Protein AF-A0A0B4GQY7-F1 (afdb_monomer)

Nearest PDB structures (foldseek):
  1orj-assembly2_B  TM=4.854E-01  e=1.582E-01  Aquifex aeolicus VF5
  1orj-assembly1_A  TM=4.368E-01  e=1.282E-01  Aquifex aeolicus VF5
  4euk-assembly1_B  TM=5.838E-01  e=6.873E-01  Arabidopsis thaliana
  8dz8-assembly2_B  TM=4.781E-01  e=1.046E+00  synthetic construct
  1yvi-assembly2_B  TM=6.776E-01  e=3.317E+00  Oryza sati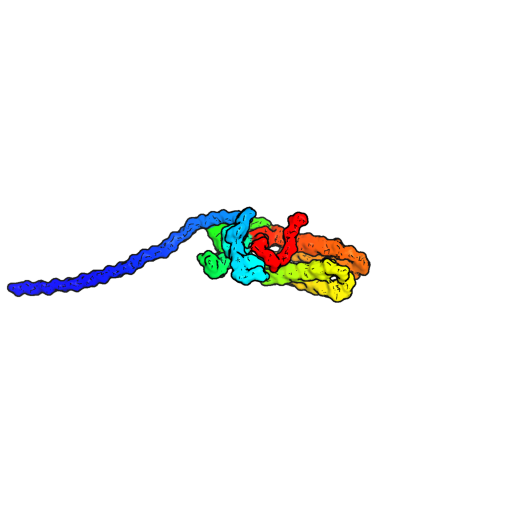va

Mean predicted aligned error: 11.07 Å

Foldseek 3Di:
DDDDDDDDDDPDPPPPPPPVPPPPDDQDAWFDADPDCPVQWDPDPPPPDDTDGNLECNHWTQLQSLVVVSLPPPVNPHDDPHSQSSCVSNVHHPVPDQAFEFQDPVLQVQLLVLLVQLLVLLVDPCCLDPVSLVSNLVSLVSNLVSSCVGGDPVCNVVSVVLSVVLNVQSVDPPGPSVVSSVSSVVSSVCNCVRHSVVSHDDSDPPVDDDPDD

Solvent-accessible surface area (backbone atoms only — not comparable to full-atom values): 12635 Å² total; per-residue (Å²): 139,84,87,82,84,82,80,81,79,82,78,76,77,76,79,73,66,80,75,76,68,72,69,83,66,73,75,47,80,76,41,67,62,58,94,72,61,86,84,29,49,45,80,48,91,51,91,87,50,78,62,44,52,47,80,41,47,74,54,44,4,42,58,19,23,38,79,69,46,34,42,70,39,81,92,60,76,40,91,63,92,45,55,57,59,46,36,44,48,42,76,40,62,73,86,75,52,91,43,43,65,69,76,29,67,66,37,34,52,51,9,53,49,21,41,49,49,18,43,52,36,52,66,42,100,63,42,80,40,70,68,34,48,51,51,24,50,54,16,43,54,46,15,52,56,23,36,57,68,8,40,57,76,91,52,39,65,62,51,54,50,54,49,51,53,43,55,59,43,73,72,41,88,90,52,67,51,67,67,40,46,52,50,54,50,52,50,52,53,49,53,34,61,45,23,56,55,60,54,47,72,85,78,55,95,81,73,75,81,82,83,82,128

pLDDT: mean 80.11, std 20.84, range [29.78, 98.38]

Organism: Metarhizium guizhouense (strain ARSEF 977) (NCBI:txid1276136)

Secondary structure (DSSP, 8-state):
------------------------PPPPPP-PPPS--TTSEEPPSSTTSPPEEP-SHHHH-HHHHHHTTGGGSGGG----SSHHHHHHTTT--GGG-SSB--S-HHHHHHHHHHHHHHHHHHTSS-TT-HHHHHHHHHHHHHHHHHHHHHS-GGGHHHHHHHHHHHHHHHTSTT--HHHHHHHHHHHHHHHHHHBGGGG----SS-S------

Structure (mmCIF, N/CA/C/O backbone):
data_AF-A0A0B4GQY7-F1
#
_entry.id   AF-A0A0B4GQY7-F1
#
loop_
_atom_site.group_PDB
_atom_site.id
_atom_site.type_symbol
_atom_site.label_atom_id
_atom_site.label_alt_id
_atom_site.label_comp_id
_atom_site.label_asym_id
_atom_site.label_entity_id
_atom_site.label_seq_id
_atom_site.pdbx_PDB_ins_code
_atom_site.Cartn_x
_atom_site.Cartn_y
_atom_site.Cartn_z
_atom_site.occupancy
_atom_site.B_iso_or_equiv
_atom_site.auth_seq_id
_atom_site.auth_comp_id
_atom_site.auth_asym_id
_atom_site.auth_atom_id
_atom_site.pdbx_PDB_model_num
ATOM 1 N N . MET A 1 1 ? -37.260 29.639 83.639 1.00 38.69 1 MET A N 1
ATOM 2 C CA . MET A 1 1 ? -37.482 29.983 82.216 1.00 38.69 1 MET A CA 1
ATOM 3 C C . MET A 1 1 ? -36.170 29.790 81.484 1.00 38.69 1 MET A C 1
ATOM 5 O O . MET A 1 1 ? -35.240 30.539 81.740 1.00 38.69 1 MET A O 1
ATOM 9 N N . ILE A 1 2 ? -36.067 28.743 80.667 1.00 37.38 2 ILE A N 1
ATOM 10 C CA . ILE A 1 2 ? -34.870 28.414 79.883 1.00 37.38 2 ILE A CA 1
ATOM 11 C C . ILE A 1 2 ? -35.235 28.655 78.416 1.00 37.38 2 ILE A C 1
ATOM 13 O O . ILE A 1 2 ? -36.187 28.058 77.920 1.00 37.38 2 ILE A O 1
ATOM 17 N N . PHE A 1 3 ? -34.521 29.568 77.759 1.00 35.19 3 PHE A N 1
ATOM 18 C CA . PHE A 1 3 ? -34.632 29.831 76.324 1.00 35.19 3 PHE A CA 1
ATOM 19 C C . PHE A 1 3 ? -33.786 28.799 75.569 1.00 35.19 3 PHE A C 1
ATOM 21 O O . PHE A 1 3 ? -32.570 28.757 75.743 1.00 35.19 3 PHE A O 1
ATOM 28 N N . VAL A 1 4 ? -34.417 27.974 74.731 1.00 39.78 4 VAL A N 1
ATOM 29 C CA . VAL A 1 4 ? -33.723 27.064 73.808 1.00 39.78 4 VAL A CA 1
ATOM 30 C C . VAL A 1 4 ? -33.711 27.719 72.428 1.00 39.78 4 VAL A C 1
ATOM 32 O O . VAL A 1 4 ? -34.755 27.879 71.800 1.00 39.78 4 VAL A O 1
ATOM 35 N N . ILE A 1 5 ? -32.527 28.129 71.972 1.00 45.66 5 ILE A N 1
ATOM 36 C CA . ILE A 1 5 ? -32.294 28.641 70.618 1.00 45.66 5 ILE A CA 1
ATOM 37 C C . ILE A 1 5 ? -32.145 27.428 69.692 1.00 45.66 5 ILE A C 1
ATOM 39 O O . ILE A 1 5 ? -31.146 26.713 69.750 1.00 45.66 5 ILE A O 1
ATOM 43 N N . ALA A 1 6 ? -33.150 27.180 68.853 1.00 39.91 6 ALA A N 1
ATOM 44 C CA . ALA A 1 6 ? -33.100 26.155 67.816 1.00 39.91 6 ALA A CA 1
ATOM 45 C C . ALA A 1 6 ? -32.288 26.665 66.611 1.00 39.91 6 ALA A C 1
ATOM 47 O O . ALA A 1 6 ? -32.769 27.449 65.788 1.00 39.91 6 ALA A O 1
ATOM 48 N N . LEU A 1 7 ? -31.033 26.221 66.530 1.00 39.28 7 LEU A N 1
ATOM 49 C CA . LEU A 1 7 ? -30.128 26.460 65.410 1.00 39.28 7 LEU A CA 1
ATOM 50 C C . LEU A 1 7 ? -30.645 25.704 64.171 1.00 39.28 7 LEU A C 1
ATOM 52 O O . LEU A 1 7 ? -30.637 24.475 64.133 1.00 39.28 7 LEU A O 1
ATOM 56 N N . HIS A 1 8 ? -31.125 26.436 63.167 1.00 40.59 8 HIS A N 1
ATOM 57 C CA . HIS A 1 8 ? -31.540 25.866 61.887 1.00 40.59 8 HIS A CA 1
ATOM 58 C C . HIS A 1 8 ? -30.298 25.495 61.067 1.00 40.59 8 HIS A C 1
ATOM 60 O O . HIS A 1 8 ? -29.636 26.365 60.503 1.00 40.59 8 HIS A O 1
ATOM 66 N N . PHE A 1 9 ? -29.982 24.202 60.980 1.00 39.38 9 PHE A N 1
ATOM 67 C CA . PHE A 1 9 ? -29.039 23.696 59.986 1.00 39.38 9 PHE A CA 1
ATOM 68 C C . PHE A 1 9 ? -29.719 23.680 58.611 1.00 39.38 9 PHE A C 1
ATOM 70 O O . PHE A 1 9 ? -30.601 22.867 58.343 1.00 39.38 9 PHE A O 1
ATOM 77 N N . LEU A 1 10 ? -29.291 24.586 57.733 1.00 40.84 10 LEU A N 1
ATOM 78 C CA . LEU A 1 10 ? -29.543 24.516 56.296 1.00 40.84 10 LEU A CA 1
ATOM 79 C C . LEU A 1 10 ? -28.761 23.324 55.728 1.00 40.84 10 LEU A C 1
ATOM 81 O O . LEU A 1 10 ? -27.559 23.414 55.482 1.00 40.84 10 LEU A O 1
ATOM 85 N N . ALA A 1 11 ? -29.441 22.197 55.530 1.00 41.47 11 ALA A N 1
ATOM 86 C CA . ALA A 1 11 ? -28.923 21.104 54.721 1.00 41.47 11 ALA A CA 1
ATOM 87 C C . ALA A 1 11 ? -28.935 21.549 53.251 1.00 41.47 11 ALA A C 1
ATOM 89 O O . ALA A 1 11 ? -29.965 21.518 52.578 1.00 41.47 11 ALA A O 1
ATOM 90 N N . GLY A 1 12 ? -27.783 22.008 52.762 1.00 36.38 12 GLY A N 1
ATOM 91 C CA . GLY A 1 12 ? -27.546 22.174 51.335 1.00 36.38 12 GLY A CA 1
ATOM 92 C C . GLY A 1 12 ? -27.654 20.814 50.657 1.00 36.38 12 GLY A C 1
ATOM 93 O O . GLY A 1 12 ? -26.791 19.955 50.829 1.00 36.38 12 GLY A O 1
ATOM 94 N N . VAL A 1 13 ? -28.731 20.608 49.903 1.00 40.91 13 VAL A N 1
ATOM 95 C CA . VAL A 1 13 ? -28.868 19.472 48.995 1.00 40.91 13 VAL A CA 1
ATOM 96 C C . VAL A 1 13 ? -27.832 19.672 47.896 1.00 40.91 13 VAL A C 1
ATOM 98 O O . VAL A 1 13 ? -28.028 20.457 46.970 1.00 40.91 13 VAL A O 1
ATOM 101 N N . VAL A 1 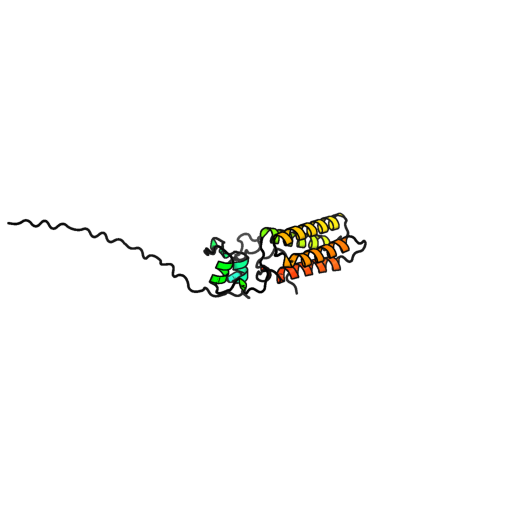14 ? -26.696 18.986 48.010 1.00 40.00 14 VAL A N 1
ATOM 102 C CA . VAL A 1 14 ? -25.803 18.784 46.872 1.00 40.00 14 VAL A CA 1
ATOM 103 C C . VAL A 1 14 ? -26.605 17.962 45.872 1.00 40.00 14 VAL A C 1
ATOM 105 O O . VAL A 1 14 ? -26.814 16.764 46.065 1.00 40.00 14 VAL A O 1
ATOM 108 N N . LEU A 1 15 ? -27.093 18.623 44.820 1.00 35.03 15 LEU A N 1
ATOM 109 C CA . LEU A 1 15 ? -27.483 17.973 43.577 1.00 35.03 15 LEU A CA 1
ATOM 110 C C . LEU A 1 15 ? -26.245 17.228 43.084 1.00 35.03 15 LEU A C 1
ATOM 112 O O . LEU A 1 15 ? -25.396 17.777 42.383 1.00 35.03 15 LEU A O 1
ATOM 116 N N . THR A 1 16 ? -26.119 15.971 43.493 1.00 40.72 16 THR A N 1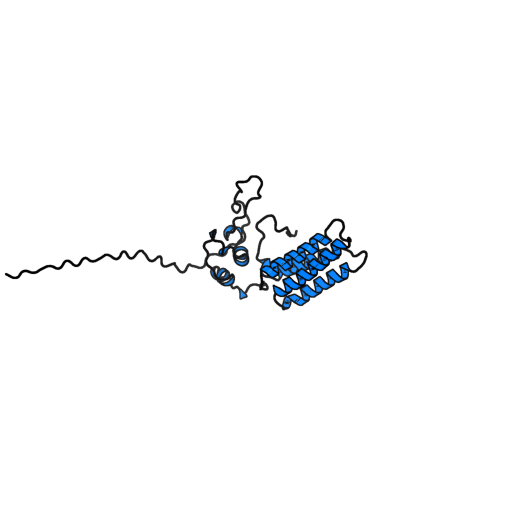
ATOM 117 C CA . THR A 1 16 ? -25.303 15.015 42.768 1.00 40.72 16 THR A CA 1
ATOM 118 C C . THR A 1 16 ? -26.004 14.857 41.430 1.00 40.72 16 THR A C 1
ATOM 120 O O . THR A 1 16 ? -26.961 14.101 41.277 1.00 40.72 16 THR A O 1
ATOM 123 N N . ALA A 1 17 ? -25.578 15.674 40.462 1.00 41.78 17 ALA A N 1
ATOM 124 C CA . ALA A 1 17 ? -25.823 15.398 39.061 1.00 41.78 17 ALA A CA 1
ATOM 125 C C . ALA A 1 17 ? -25.536 13.907 38.860 1.00 41.78 17 ALA A C 1
ATOM 127 O O . ALA A 1 17 ? -24.528 13.432 39.402 1.00 41.78 17 ALA A O 1
ATOM 128 N N . PRO A 1 18 ? -26.403 13.155 38.161 1.00 34.31 18 PRO A N 1
ATOM 129 C CA . PRO A 1 18 ? -26.113 11.766 37.884 1.00 34.31 18 PRO A CA 1
ATOM 130 C C . PRO A 1 18 ? -24.755 11.766 37.200 1.00 34.31 18 PRO A C 1
ATOM 132 O O . PRO A 1 18 ? -24.604 12.292 36.096 1.00 34.31 18 PRO A O 1
ATOM 135 N N . GLN A 1 19 ? -23.741 11.252 37.901 1.00 35.97 19 GLN A N 1
ATOM 136 C CA . GLN A 1 19 ? -22.507 10.881 37.256 1.00 35.97 19 GLN A CA 1
ATOM 137 C C . GLN A 1 19 ? -22.961 9.908 36.189 1.00 35.97 19 GLN A C 1
ATOM 139 O O . GLN A 1 19 ? -23.397 8.796 36.485 1.00 35.97 19 GLN A O 1
ATOM 144 N N . GLN A 1 20 ? -22.923 10.379 34.949 1.00 36.56 20 GLN A N 1
ATOM 145 C CA . GLN A 1 20 ? -22.947 9.558 33.768 1.00 36.56 20 GLN A CA 1
ATOM 146 C C . GLN A 1 20 ? -21.680 8.709 33.872 1.00 36.56 20 GLN A C 1
ATOM 148 O O . GLN A 1 20 ? -20.641 9.018 33.297 1.00 36.56 20 GLN A O 1
ATOM 153 N N . GLN A 1 21 ? -21.747 7.677 34.717 1.00 36.12 21 GLN A N 1
ATOM 154 C CA . GLN A 1 21 ? -20.883 6.526 34.665 1.00 36.12 21 GLN A CA 1
ATOM 155 C C . GLN A 1 21 ? -21.002 6.087 33.222 1.00 36.12 21 GLN A C 1
ATOM 157 O O . GLN A 1 21 ? -22.046 5.588 32.796 1.00 36.12 21 GLN A O 1
ATOM 162 N N . SER A 1 22 ? -19.966 6.379 32.436 1.00 38.06 22 SER A N 1
ATOM 163 C CA . SER A 1 22 ? -19.818 5.771 31.135 1.00 38.06 22 SER A CA 1
ATOM 164 C C . SER A 1 22 ? -19.906 4.282 31.412 1.00 38.06 22 SER A C 1
ATOM 166 O O . SER A 1 22 ? -18.996 3.708 32.017 1.00 38.06 22 SER A O 1
ATOM 168 N N . VAL A 1 23 ? -21.031 3.670 31.050 1.00 40.50 23 VAL A N 1
ATOM 169 C CA . VAL A 1 23 ? -21.107 2.228 30.909 1.00 40.50 23 VAL A CA 1
ATOM 170 C C . VAL A 1 23 ? -19.908 1.902 30.040 1.00 40.50 23 VAL A C 1
ATOM 172 O O . VAL A 1 23 ? -19.825 2.355 28.898 1.00 40.50 23 VAL A O 1
ATOM 175 N N . ARG A 1 24 ? -18.915 1.253 30.649 1.00 41.50 24 ARG A N 1
ATOM 176 C CA . ARG A 1 24 ? -17.727 0.735 29.987 1.00 41.50 24 ARG A CA 1
ATOM 177 C C . ARG A 1 24 ? -18.291 -0.253 28.975 1.00 41.50 24 ARG A C 1
ATOM 179 O O . ARG A 1 24 ? -18.730 -1.337 29.345 1.00 41.50 24 ARG A O 1
ATOM 186 N N . GLY A 1 25 ? -18.505 0.272 27.771 1.00 48.84 25 GLY A N 1
ATOM 187 C CA . GLY A 1 25 ? -19.527 -0.193 26.849 1.00 48.84 25 GLY A CA 1
ATOM 188 C C . GLY A 1 25 ? -19.291 -1.635 26.458 1.00 48.84 25 GLY A C 1
ATOM 189 O O . GLY A 1 25 ? -18.148 -2.035 26.240 1.00 48.84 25 GLY A O 1
ATOM 190 N N . GLY A 1 26 ? -20.381 -2.394 26.358 1.00 62.34 26 GLY A N 1
ATOM 191 C CA . GLY A 1 26 ? -20.356 -3.704 25.727 1.00 62.34 26 GLY A CA 1
ATOM 192 C C . GLY A 1 26 ? -19.648 -3.640 24.373 1.00 62.34 26 GLY A C 1
ATOM 193 O O . GLY A 1 26 ? -19.626 -2.600 23.708 1.00 62.34 26 GLY A O 1
ATOM 194 N N . ILE A 1 27 ? -19.040 -4.761 23.996 1.00 75.19 27 ILE A N 1
ATOM 195 C CA . ILE A 1 27 ? -18.375 -4.939 22.707 1.00 75.19 27 ILE A CA 1
ATOM 196 C C . ILE A 1 27 ? -19.346 -4.485 21.612 1.00 75.19 27 ILE A C 1
ATOM 198 O O . ILE A 1 27 ? -20.440 -5.036 21.478 1.00 75.19 27 ILE A O 1
ATOM 202 N N . LYS A 1 28 ? -18.974 -3.449 20.854 1.00 83.56 28 LYS A N 1
ATOM 203 C CA . LYS A 1 28 ? -19.784 -3.007 19.715 1.00 83.56 28 LYS A CA 1
ATOM 204 C C . LYS A 1 28 ? -19.713 -4.096 18.629 1.00 83.56 28 LYS A C 1
ATOM 206 O O . LYS A 1 28 ? -18.656 -4.709 18.464 1.00 83.56 28 LYS A O 1
ATOM 211 N N . PRO A 1 29 ? -20.798 -4.345 17.881 1.00 89.88 29 PRO A N 1
ATOM 212 C CA . PRO A 1 29 ? -20.807 -5.387 16.862 1.00 89.88 29 PRO A CA 1
ATOM 213 C C . PRO A 1 29 ? -19.867 -5.046 15.702 1.00 89.88 29 PRO A C 1
ATOM 215 O O . PRO A 1 29 ? -19.691 -3.876 15.349 1.00 89.88 29 PRO A O 1
ATOM 218 N N . PHE A 1 30 ? -19.289 -6.085 15.101 1.00 92.56 30 PHE A N 1
ATOM 219 C CA . PHE A 1 30 ? -18.597 -5.989 13.820 1.00 92.56 30 PHE A CA 1
ATOM 220 C C . PHE A 1 30 ? -19.589 -5.604 12.716 1.00 92.56 30 PHE A C 1
ATOM 222 O O . PHE A 1 30 ? -20.706 -6.120 12.683 1.00 92.56 30 PHE A O 1
ATOM 229 N N . 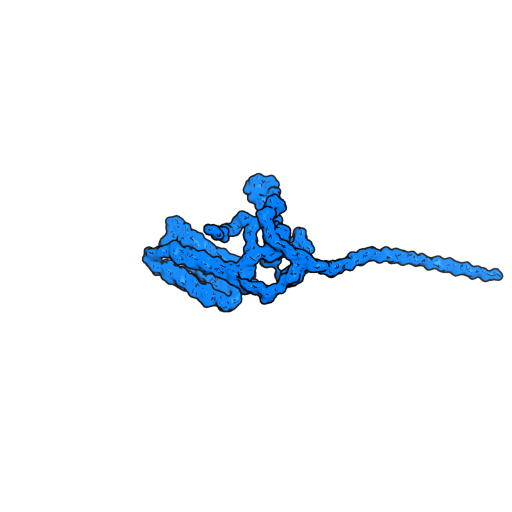LYS A 1 31 ? -19.180 -4.710 11.814 1.00 92.25 31 LYS A N 1
ATOM 230 C CA . LYS A 1 31 ? -19.954 -4.316 10.634 1.00 92.25 31 LYS A CA 1
ATOM 231 C C . LYS A 1 31 ? -19.220 -4.767 9.379 1.00 92.25 31 LYS A C 1
ATOM 233 O O . LYS A 1 31 ? -18.078 -4.365 9.149 1.00 92.25 31 LYS A O 1
ATOM 238 N N . GLU A 1 32 ? -19.877 -5.590 8.573 1.00 90.06 32 GLU A N 1
ATOM 239 C CA . GLU A 1 32 ? -19.408 -5.890 7.223 1.00 90.06 32 GLU A CA 1
ATOM 240 C C . GLU A 1 32 ? -19.499 -4.650 6.330 1.00 90.06 32 GLU A C 1
ATOM 242 O O . GLU A 1 32 ? -20.177 -3.670 6.650 1.00 90.06 32 GLU A O 1
ATOM 247 N N . VAL A 1 33 ? -18.774 -4.684 5.214 1.00 86.75 33 VAL A N 1
ATOM 248 C CA . VAL A 1 33 ? -18.923 -3.676 4.165 1.00 86.75 33 VAL A CA 1
ATOM 249 C C . VAL A 1 33 ? -20.353 -3.764 3.626 1.00 86.75 33 VAL A C 1
ATOM 251 O O . VAL A 1 33 ? -20.779 -4.864 3.268 1.00 86.75 33 VAL A O 1
ATOM 254 N N . PRO A 1 34 ? -21.102 -2.651 3.554 1.00 82.94 34 PRO A N 1
ATOM 255 C CA . PRO A 1 34 ? -22.461 -2.697 3.039 1.00 82.94 34 PRO A CA 1
ATOM 256 C C . PRO A 1 34 ? -22.465 -3.100 1.561 1.00 82.94 34 PRO A C 1
ATOM 258 O O . PRO A 1 34 ? -21.595 -2.707 0.788 1.00 82.94 34 PRO A O 1
ATOM 261 N N . THR A 1 35 ? -23.469 -3.874 1.156 1.00 82.88 35 THR A N 1
ATOM 262 C CA . THR A 1 35 ? -23.734 -4.177 -0.260 1.00 82.88 35 THR A CA 1
ATOM 263 C C . THR A 1 35 ? -24.561 -3.083 -0.936 1.00 82.88 35 THR A C 1
ATOM 265 O O . THR A 1 35 ? -24.522 -2.949 -2.156 1.00 82.88 35 THR A O 1
ATOM 268 N N . ASP A 1 36 ? -25.272 -2.276 -0.143 1.00 81.44 36 ASP A N 1
ATOM 269 C CA . ASP A 1 36 ? -26.044 -1.118 -0.582 1.00 81.44 36 ASP A CA 1
ATOM 270 C C . ASP A 1 36 ? -25.452 0.175 -0.001 1.00 81.44 36 ASP A C 1
ATOM 272 O O . ASP A 1 36 ? -25.463 0.406 1.208 1.00 81.44 36 ASP A O 1
ATOM 276 N N . PHE A 1 37 ? -24.951 1.037 -0.885 1.00 81.69 37 PHE A N 1
ATOM 277 C CA . PHE A 1 37 ? -24.347 2.322 -0.532 1.00 81.69 37 PHE A CA 1
ATOM 278 C C . PHE A 1 37 ? -25.302 3.506 -0.714 1.00 81.69 37 PHE A C 1
ATOM 280 O O . PHE A 1 37 ? -24.858 4.649 -0.630 1.00 81.69 37 PHE A O 1
ATOM 287 N N . THR A 1 38 ? -26.597 3.288 -0.960 1.00 79.69 38 THR A N 1
ATOM 288 C CA . THR A 1 38 ? -27.564 4.356 -1.289 1.00 79.69 38 THR A CA 1
ATOM 289 C C . THR A 1 38 ? -27.577 5.495 -0.260 1.00 79.69 38 THR A C 1
ATOM 291 O O . THR A 1 38 ? -27.722 6.662 -0.626 1.00 79.69 38 THR A O 1
ATOM 294 N N . HIS A 1 39 ? -27.347 5.186 1.019 1.00 82.19 39 HIS A N 1
ATOM 295 C CA . HIS A 1 39 ? -27.309 6.165 2.114 1.00 82.19 39 HIS A CA 1
ATOM 296 C C . HIS A 1 39 ? -25.902 6.617 2.515 1.00 82.19 39 HIS A C 1
ATOM 298 O O . HIS A 1 39 ? -25.754 7.390 3.456 1.00 82.19 39 HIS A O 1
ATOM 304 N N . CYS A 1 40 ? -24.870 6.173 1.802 1.00 83.50 40 CYS A N 1
ATOM 305 C CA . CYS A 1 40 ? -23.474 6.422 2.146 1.00 83.50 40 CYS A CA 1
ATOM 306 C C . CYS A 1 40 ? -22.858 7.619 1.436 1.00 83.50 40 CYS A C 1
ATOM 308 O O . CYS A 1 40 ? -21.637 7.763 1.415 1.00 83.50 40 CYS A O 1
ATOM 310 N N . TRP A 1 41 ? -23.702 8.499 0.902 1.00 81.81 41 TRP A N 1
ATOM 311 C CA . TRP A 1 41 ? -23.293 9.662 0.134 1.00 81.81 41 TRP A CA 1
ATOM 312 C C . TRP A 1 41 ? -24.061 10.901 0.571 1.00 81.81 41 TRP A C 1
ATOM 314 O O . TRP A 1 41 ? -25.290 10.911 0.636 1.00 81.81 41 TRP A O 1
ATOM 324 N N . ILE A 1 42 ? -23.326 11.979 0.809 1.00 74.62 42 ILE A N 1
ATOM 325 C CA . ILE A 1 42 ? -23.868 13.317 0.985 1.00 74.62 42 ILE A CA 1
ATOM 326 C C . ILE A 1 42 ? -23.962 13.937 -0.407 1.00 74.62 42 ILE A C 1
ATOM 328 O O . ILE A 1 42 ? -22.953 14.091 -1.103 1.00 74.62 42 ILE A O 1
ATOM 332 N N . LYS A 1 43 ? -25.182 14.294 -0.824 1.00 66.56 43 LYS A N 1
ATOM 333 C CA . LYS A 1 43 ?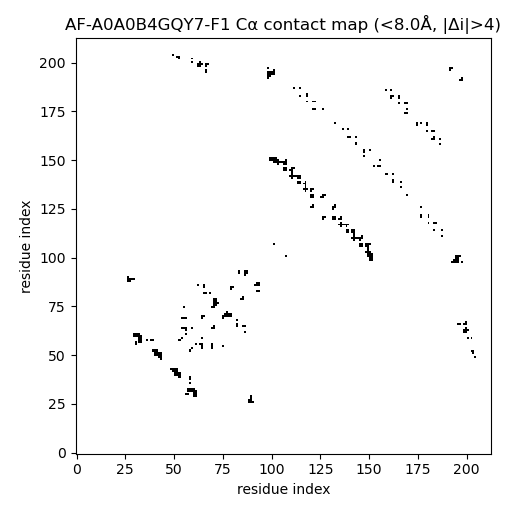 -25.381 15.099 -2.032 1.00 66.56 43 LYS A CA 1
ATOM 334 C C . LYS A 1 43 ? -24.683 16.438 -1.828 1.00 66.56 43 LYS A C 1
ATOM 336 O O . LYS A 1 43 ? -25.063 17.202 -0.942 1.00 66.56 43 LYS A O 1
ATOM 341 N N . ASN A 1 44 ? -23.670 16.716 -2.641 1.00 62.75 44 ASN A N 1
ATOM 342 C CA . ASN A 1 44 ? -23.033 18.020 -2.620 1.00 62.75 44 ASN A CA 1
ATOM 343 C C . ASN A 1 44 ? -24.013 19.067 -3.158 1.00 62.75 44 ASN A C 1
ATOM 345 O O . ASN A 1 44 ? -24.664 18.870 -4.181 1.00 62.75 44 ASN A O 1
ATOM 349 N N . VAL A 1 45 ? -24.133 20.177 -2.428 1.00 54.88 45 VAL A N 1
ATOM 350 C CA . VAL A 1 45 ? -25.055 21.279 -2.757 1.00 54.88 45 VAL A CA 1
ATOM 351 C C . VAL A 1 45 ? -24.629 21.987 -4.053 1.00 54.88 45 VAL A C 1
ATOM 353 O O . VAL A 1 45 ? -25.446 22.588 -4.744 1.00 54.88 45 VAL A O 1
ATOM 356 N N . ALA A 1 46 ? -23.349 21.872 -4.417 1.00 63.28 46 ALA A N 1
ATOM 357 C CA . ALA A 1 46 ? -22.828 22.281 -5.711 1.00 63.28 46 ALA A CA 1
ATOM 358 C C . ALA A 1 46 ? -23.031 21.156 -6.740 1.00 63.28 46 ALA A C 1
ATOM 360 O O . ALA A 1 46 ? -22.399 20.107 -6.646 1.00 63.28 46 ALA A O 1
ATOM 361 N N . ILE A 1 47 ? -23.866 21.414 -7.752 1.00 56.09 47 ILE A N 1
ATOM 362 C CA . ILE A 1 47 ? -24.261 20.478 -8.830 1.00 56.09 47 ILE A CA 1
ATOM 363 C C . ILE A 1 47 ? -23.054 19.860 -9.573 1.00 56.09 47 ILE A C 1
ATOM 365 O O . ILE A 1 47 ? -23.173 18.798 -10.173 1.00 56.09 47 ILE A O 1
ATOM 369 N N . MET A 1 48 ? -21.887 20.507 -9.518 1.00 58.09 48 MET A N 1
ATOM 370 C CA . MET A 1 48 ? -20.670 20.103 -10.232 1.00 58.09 48 MET A CA 1
ATOM 371 C C . MET A 1 48 ? -19.715 19.218 -9.414 1.00 58.09 48 MET A C 1
ATOM 373 O O . MET A 1 48 ? -18.713 18.766 -9.962 1.00 58.09 48 MET A O 1
ATOM 377 N N . LEU A 1 49 ? -19.969 18.980 -8.120 1.00 54.06 49 LEU A N 1
ATOM 378 C CA . LEU A 1 49 ? -19.090 18.146 -7.295 1.00 54.06 49 LEU A CA 1
ATOM 379 C C . LEU A 1 49 ? -19.663 16.730 -7.138 1.00 54.06 49 LEU A C 1
ATOM 381 O O . LEU A 1 49 ? -20.836 16.590 -6.779 1.00 54.06 49 LEU A O 1
ATOM 385 N N . PRO A 1 50 ? -18.851 15.675 -7.354 1.00 60.94 50 PRO A N 1
ATOM 386 C CA . PRO A 1 50 ? -19.295 14.303 -7.135 1.00 60.94 50 PRO A CA 1
ATOM 387 C C . PRO A 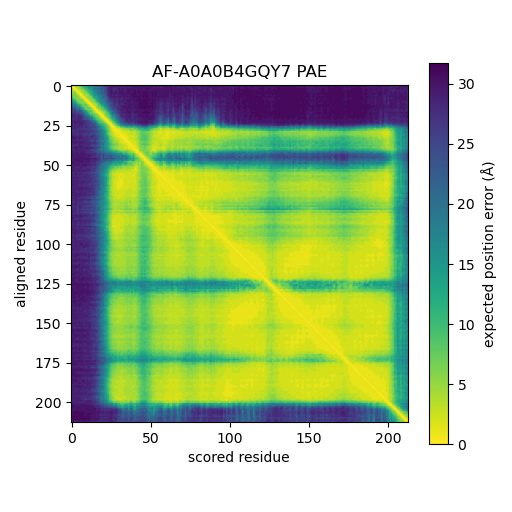1 50 ? -19.728 14.128 -5.673 1.00 60.94 50 PRO A C 1
ATOM 389 O O . PRO A 1 50 ? -19.130 14.766 -4.810 1.00 60.94 50 PRO A O 1
ATOM 392 N N . PRO A 1 51 ? -20.739 13.297 -5.359 1.00 67.06 51 PRO A N 1
ATOM 393 C CA . PRO A 1 51 ? -21.206 13.092 -3.989 1.00 67.06 51 PRO A CA 1
ATOM 394 C C . PRO A 1 51 ? -20.078 12.720 -3.018 1.00 67.06 51 PRO A C 1
ATOM 396 O O . PRO A 1 51 ? -19.158 11.970 -3.363 1.00 67.06 51 PRO A O 1
ATOM 399 N N . THR A 1 52 ? -20.161 13.217 -1.782 1.00 71.06 52 THR A N 1
ATOM 400 C CA . THR A 1 52 ? -19.139 12.939 -0.766 1.00 71.06 52 THR A CA 1
ATOM 401 C C . THR A 1 52 ? -19.494 11.672 0.016 1.00 71.06 52 THR A C 1
ATOM 403 O O . THR A 1 52 ? -20.582 11.621 0.581 1.00 71.06 52 THR A O 1
ATOM 406 N N . SER A 1 53 ? -18.632 10.652 0.084 1.00 77.88 53 SER A N 1
ATOM 407 C CA . SER A 1 53 ? -18.908 9.452 0.881 1.00 77.88 53 SER A CA 1
ATOM 408 C C . SER A 1 53 ? -18.902 9.785 2.362 1.00 77.88 53 SER A C 1
ATOM 410 O O . SER A 1 53 ? -18.030 10.518 2.832 1.00 77.88 53 SER A O 1
ATOM 412 N N . ILE A 1 54 ? -19.828 9.192 3.103 1.00 82.75 54 ILE A N 1
ATOM 413 C CA . ILE A 1 54 ? -19.896 9.327 4.553 1.00 82.75 54 ILE A CA 1
ATOM 414 C C . ILE A 1 54 ? -18.786 8.471 5.179 1.00 82.75 54 ILE A C 1
ATOM 416 O O . ILE A 1 54 ? -18.790 7.250 5.005 1.00 82.75 54 ILE A O 1
ATOM 420 N N . PRO A 1 55 ? -17.853 9.062 5.945 1.00 83.75 55 PRO A N 1
ATOM 421 C CA . PRO A 1 55 ? -16.737 8.334 6.538 1.00 83.75 55 PRO A CA 1
ATOM 422 C C . PRO A 1 55 ? -17.139 7.626 7.846 1.00 83.75 55 PRO A C 1
ATOM 424 O O . PRO A 1 55 ? -16.446 7.735 8.855 1.00 83.75 55 PRO A O 1
ATOM 427 N N . SER A 1 56 ? -18.268 6.912 7.854 1.00 88.88 56 SER A N 1
ATOM 428 C CA . SER A 1 56 ? -18.783 6.182 9.020 1.00 88.88 56 SER A CA 1
ATOM 429 C C . SER A 1 56 ? -18.460 4.688 8.949 1.00 88.88 56 SER A C 1
ATOM 431 O O . SER A 1 56 ? -18.216 4.128 7.877 1.00 88.88 56 SER A O 1
ATOM 433 N N . GLU A 1 57 ? -18.498 4.003 10.095 1.00 90.44 57 GLU A N 1
ATOM 434 C CA . GLU A 1 57 ? -18.309 2.545 10.140 1.00 90.44 57 GLU A CA 1
ATOM 435 C C . GLU A 1 57 ? -19.420 1.805 9.379 1.00 90.44 57 GLU A C 1
ATOM 437 O O . GLU A 1 57 ? -19.184 0.741 8.822 1.00 90.44 57 GLU A O 1
ATOM 442 N N . GLU A 1 58 ? -20.619 2.384 9.310 1.00 90.50 58 GLU A N 1
ATOM 443 C CA . GLU A 1 58 ? -21.760 1.827 8.568 1.00 90.50 58 GLU A CA 1
ATOM 444 C C . GLU A 1 58 ? -21.528 1.829 7.065 1.00 90.50 58 GLU A C 1
ATOM 446 O O . GLU A 1 58 ? -21.928 0.896 6.382 1.00 90.50 58 GLU A O 1
ATOM 451 N N . CYS A 1 59 ? -20.838 2.851 6.567 1.00 88.19 59 CYS A N 1
ATOM 452 C CA . CYS A 1 59 ? -20.609 3.031 5.143 1.00 88.19 59 CYS A CA 1
ATOM 453 C C . CYS A 1 59 ? -19.298 2.445 4.642 1.00 88.19 59 CYS A C 1
ATOM 455 O O . CYS A 1 59 ? -19.091 2.333 3.439 1.00 88.19 59 CYS A O 1
ATOM 457 N N . THR A 1 60 ? -18.403 2.076 5.552 1.00 87.19 60 THR A N 1
ATOM 458 C CA . THR A 1 60 ? -17.073 1.576 5.194 1.00 87.19 60 THR A CA 1
ATOM 459 C C . THR A 1 60 ? -16.816 0.155 5.688 1.00 87.19 60 THR A C 1
ATOM 461 O O . THR A 1 60 ? -15.895 -0.496 5.201 1.00 87.19 60 THR A O 1
ATOM 464 N N . GLY A 1 61 ? -17.627 -0.351 6.621 1.00 91.38 61 GLY A N 1
ATOM 465 C CA . GLY A 1 61 ? -17.361 -1.585 7.350 1.00 91.38 61 GLY A CA 1
ATOM 466 C C . GLY A 1 61 ? -16.261 -1.406 8.401 1.00 91.38 61 GLY A C 1
ATOM 467 O O . GLY A 1 61 ? -15.394 -0.531 8.301 1.00 91.38 61 GLY A O 1
ATOM 468 N N . THR A 1 62 ? -16.263 -2.263 9.423 1.00 93.19 62 THR A N 1
ATOM 469 C CA . THR A 1 62 ? -15.343 -2.175 10.563 1.00 93.19 62 THR A CA 1
ATOM 470 C C . THR A 1 62 ? -13.894 -2.159 10.105 1.00 93.19 62 THR A C 1
ATOM 472 O O . THR A 1 62 ? -13.147 -1.275 10.497 1.00 93.19 62 THR A O 1
ATOM 475 N N . MET A 1 63 ? -13.467 -3.082 9.249 1.00 94.00 63 MET A N 1
ATOM 476 C CA . MET A 1 63 ? -12.043 -3.182 8.928 1.00 94.00 63 MET A CA 1
ATOM 477 C C . MET A 1 63 ? -11.491 -1.919 8.249 1.00 94.00 63 MET A C 1
ATOM 479 O O . MET A 1 63 ? -10.487 -1.360 8.697 1.00 94.00 63 MET A O 1
ATOM 483 N N . THR A 1 64 ? -12.183 -1.403 7.231 1.00 90.94 64 THR A N 1
ATOM 484 C CA . THR A 1 64 ? -11.753 -0.184 6.529 1.00 90.94 64 THR A CA 1
ATOM 485 C C . THR A 1 64 ? -11.798 1.028 7.438 1.00 90.94 64 THR A C 1
ATOM 487 O O . THR A 1 64 ? -10.840 1.798 7.476 1.00 90.94 64 THR A O 1
ATOM 490 N N . TYR A 1 65 ? -12.873 1.175 8.210 1.00 90.25 65 TYR A N 1
ATOM 491 C CA . TYR A 1 65 ? -13.036 2.269 9.155 1.00 90.25 65 TYR A CA 1
ATOM 492 C C . TYR A 1 65 ? -11.865 2.377 10.144 1.00 90.25 65 TYR A C 1
ATOM 494 O O . TYR A 1 65 ? -11.389 3.471 10.459 1.00 90.25 65 TYR A O 1
ATOM 502 N N . ARG A 1 66 ? -11.362 1.227 10.607 1.00 92.12 66 ARG A N 1
ATOM 503 C CA . ARG A 1 66 ? -10.262 1.132 11.577 1.00 92.12 66 ARG A CA 1
ATOM 504 C C . ARG A 1 66 ? -8.916 1.395 10.913 1.00 92.12 66 ARG A C 1
ATOM 506 O O . ARG A 1 66 ? -8.180 2.260 11.380 1.00 92.12 66 ARG A O 1
ATOM 513 N N . PHE A 1 67 ? -8.613 0.719 9.806 1.00 90.75 67 PHE A N 1
ATOM 514 C CA . PHE A 1 67 ? -7.327 0.878 9.118 1.00 90.75 67 PHE A CA 1
ATOM 515 C C . PHE A 1 67 ? -7.154 2.242 8.448 1.00 90.75 67 PHE A C 1
ATOM 517 O O . PHE A 1 67 ? -6.033 2.728 8.358 1.00 90.75 67 PHE A O 1
ATOM 524 N N . ARG A 1 68 ? -8.245 2.911 8.056 1.00 86.75 68 ARG A N 1
ATOM 525 C CA . ARG A 1 68 ? -8.217 4.305 7.578 1.00 86.75 68 ARG A CA 1
ATOM 526 C C . ARG A 1 68 ? -8.293 5.346 8.693 1.00 86.75 68 ARG A C 1
ATOM 528 O O . ARG A 1 68 ? -8.352 6.537 8.409 1.00 86.75 68 ARG A O 1
ATOM 535 N N . ARG A 1 69 ? -8.312 4.917 9.959 1.00 89.06 69 ARG A N 1
ATOM 536 C CA . ARG A 1 69 ? -8.396 5.791 11.137 1.00 89.06 69 ARG A CA 1
ATOM 537 C C . ARG A 1 69 ? -9.602 6.734 11.127 1.00 89.06 69 ARG A C 1
ATOM 539 O O . ARG A 1 69 ? -9.552 7.791 11.750 1.00 89.06 69 ARG A O 1
ATOM 546 N N . LEU A 1 70 ? -10.700 6.341 10.478 1.00 88.81 70 LEU A N 1
ATOM 547 C CA . LEU A 1 70 ? -11.904 7.174 10.371 1.00 88.81 70 LEU A CA 1
ATOM 548 C C . LEU A 1 70 ? -12.513 7.459 11.746 1.00 88.81 70 LEU A C 1
ATOM 550 O O . LEU A 1 70 ? -13.085 8.519 11.960 1.00 88.81 70 LEU A O 1
ATOM 554 N N . TYR A 1 71 ? -12.289 6.579 12.721 1.00 86.31 71 TYR A N 1
ATOM 555 C CA . TYR A 1 71 ? -12.647 6.823 14.116 1.00 86.31 71 TYR A CA 1
ATOM 556 C C . TYR A 1 71 ? -12.060 8.118 14.697 1.00 86.31 71 TYR A C 1
ATOM 558 O O . TYR A 1 71 ? -12.682 8.698 15.576 1.00 86.31 71 TYR A O 1
ATOM 566 N N . LYS A 1 72 ? -10.910 8.598 14.198 1.00 87.75 72 LYS A N 1
ATOM 567 C CA . LYS A 1 72 ? -10.296 9.862 14.640 1.00 87.75 72 LYS A CA 1
ATOM 568 C C . LYS A 1 72 ? -11.002 11.101 14.091 1.00 87.75 72 LYS A C 1
ATOM 570 O O . LYS A 1 72 ? -10.665 12.210 14.499 1.00 87.75 72 LYS A O 1
ATOM 575 N N . MET A 1 73 ? -11.922 10.937 13.142 1.00 84.19 73 MET A N 1
ATOM 576 C CA . MET A 1 73 ? -12.648 12.064 12.574 1.00 84.19 73 MET A CA 1
ATOM 577 C C . MET A 1 73 ? -13.614 12.655 13.615 1.00 84.19 73 MET A C 1
ATOM 579 O O . MET A 1 73 ? -14.293 11.890 14.310 1.00 84.19 73 MET A O 1
ATOM 583 N N . PRO A 1 74 ? -13.703 13.994 13.737 1.00 83.06 74 PRO A N 1
ATOM 584 C CA . PRO A 1 74 ? -14.541 14.648 14.745 1.00 83.06 74 PRO A CA 1
ATOM 585 C C . PRO A 1 74 ? -16.012 14.209 14.717 1.00 83.06 74 PRO A C 1
ATOM 587 O O . PRO A 1 74 ? -16.664 14.121 15.760 1.00 83.06 74 PRO A O 1
ATOM 590 N N . GLU A 1 75 ? -16.534 13.891 13.534 1.00 83.88 75 GLU A N 1
ATOM 591 C CA . GLU A 1 75 ? -17.929 13.507 13.311 1.00 83.88 75 GLU A CA 1
ATOM 592 C C . GLU A 1 75 ? -18.264 12.139 13.922 1.00 83.88 75 GLU A C 1
ATOM 594 O O . GLU A 1 75 ? -19.409 11.887 14.297 1.00 83.88 75 GLU A O 1
ATOM 599 N N . ASN A 1 76 ? -17.260 11.273 14.071 1.00 84.44 76 ASN A N 1
ATOM 600 C CA . ASN A 1 76 ? -17.422 9.882 14.480 1.00 84.44 76 ASN A CA 1
ATOM 601 C 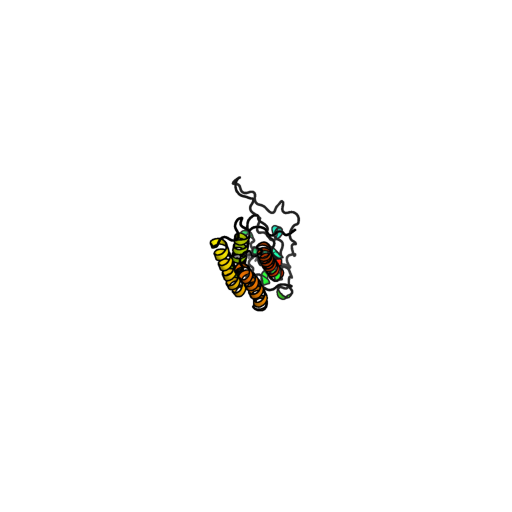C . ASN A 1 76 ? -17.378 9.662 16.000 1.00 84.44 76 ASN A C 1
ATOM 603 O O . ASN A 1 76 ? -17.810 8.613 16.479 1.00 84.44 76 ASN A O 1
ATOM 607 N N . ARG A 1 77 ? -16.901 10.655 16.766 1.00 86.50 77 ARG A N 1
ATOM 608 C CA . ARG A 1 77 ? -16.927 10.682 18.245 1.00 86.50 77 ARG A CA 1
ATOM 609 C C . ARG A 1 77 ? -16.324 9.436 18.919 1.00 86.50 77 ARG A C 1
ATOM 611 O O . ARG A 1 77 ? -16.763 9.041 20.000 1.00 86.50 77 ARG A O 1
ATOM 618 N N . GLU A 1 78 ? -15.329 8.807 18.298 1.00 87.12 78 GLU A N 1
ATOM 619 C CA . GLU A 1 78 ? -14.621 7.653 18.853 1.00 87.12 78 GLU A CA 1
ATOM 620 C C . GLU A 1 78 ? -13.176 8.035 19.220 1.00 87.12 78 GLU A C 1
ATOM 622 O O . GLU A 1 78 ? -12.387 8.444 18.380 1.00 87.12 78 GLU A O 1
ATOM 627 N N . ASN A 1 79 ? -12.798 7.873 20.491 1.00 87.19 79 ASN A N 1
ATOM 628 C CA . ASN A 1 79 ? -11.522 8.381 21.018 1.00 87.19 79 ASN A CA 1
ATOM 629 C C . ASN A 1 79 ? -10.456 7.288 21.184 1.00 87.19 79 ASN A C 1
ATOM 631 O O . ASN A 1 79 ? -9.766 7.241 22.199 1.00 87.19 79 ASN A O 1
ATOM 635 N N . TYR A 1 80 ? -10.331 6.383 20.212 1.00 91.06 80 TYR A N 1
ATOM 636 C CA . TYR A 1 80 ? -9.296 5.349 20.270 1.00 91.06 80 TYR A CA 1
ATOM 637 C C . TYR A 1 80 ? -7.913 5.948 19.995 1.00 91.06 80 TYR A C 1
ATOM 639 O O . TYR A 1 80 ? -7.726 6.764 19.090 1.00 91.06 80 TYR A O 1
ATOM 647 N N . THR A 1 81 ? -6.909 5.511 20.743 1.00 90.12 81 THR A N 1
ATOM 648 C CA . THR A 1 81 ? -5.529 6.000 20.623 1.00 90.12 81 THR A CA 1
ATOM 649 C C . THR A 1 81 ? -4.770 5.325 19.477 1.00 90.12 81 THR A C 1
ATOM 651 O O . THR A 1 81 ? -3.883 5.927 18.868 1.00 90.12 81 THR A O 1
ATOM 654 N N . SER A 1 82 ? -5.163 4.101 19.109 1.00 90.44 82 SER A N 1
ATOM 655 C CA . SER A 1 82 ? -4.501 3.272 18.094 1.00 90.44 82 SER A CA 1
ATOM 656 C C . SER A 1 82 ? -5.493 2.433 17.287 1.00 90.44 82 SER A C 1
ATOM 658 O O . SER A 1 82 ? -6.626 2.225 17.720 1.00 90.44 82 SER A O 1
ATOM 660 N N . ILE A 1 83 ? -5.054 1.928 16.127 1.00 92.00 83 ILE A N 1
ATOM 661 C CA . ILE A 1 83 ? -5.833 0.992 15.297 1.00 92.00 83 ILE A CA 1
ATOM 662 C C . ILE A 1 83 ? -6.139 -0.285 16.088 1.00 92.00 83 ILE A C 1
ATOM 664 O O . ILE A 1 83 ? -7.239 -0.817 16.003 1.00 92.00 83 ILE A O 1
ATOM 668 N N . ASP A 1 84 ? -5.201 -0.755 16.904 1.00 94.94 84 ASP A N 1
ATOM 669 C CA . ASP A 1 84 ? -5.348 -2.013 17.632 1.00 94.94 84 ASP A CA 1
ATOM 670 C C . ASP A 1 84 ? -6.345 -1.919 18.787 1.00 94.94 84 ASP A C 1
ATOM 672 O O . ASP A 1 84 ? -7.150 -2.827 18.981 1.00 94.94 84 ASP A O 1
ATOM 676 N N . GLU A 1 85 ? -6.349 -0.809 19.531 1.00 94.31 85 GLU A N 1
ATOM 677 C CA . GLU A 1 85 ? -7.408 -0.519 20.509 1.00 94.31 85 GLU A CA 1
ATOM 678 C C . GLU A 1 85 ? -8.780 -0.488 19.820 1.00 94.31 85 GLU A C 1
ATOM 680 O O . GLU A 1 85 ? -9.762 -1.070 20.288 1.00 94.31 85 GLU A O 1
ATOM 685 N N . CYS A 1 86 ? -8.807 0.130 18.644 1.00 92.75 86 CYS A N 1
ATOM 686 C CA . CYS A 1 86 ? -9.962 0.202 17.774 1.00 92.75 86 CYS A CA 1
ATOM 687 C C . CYS A 1 86 ? -10.493 -1.183 17.372 1.00 92.75 86 CYS A C 1
ATOM 689 O O . CYS A 1 86 ? -11.689 -1.444 17.492 1.00 92.75 86 CYS A O 1
ATOM 691 N N . LEU A 1 87 ? -9.619 -2.079 16.913 1.00 94.06 87 LEU A N 1
ATOM 692 C CA . LEU A 1 87 ? -9.958 -3.450 16.520 1.00 94.06 87 LEU A CA 1
ATOM 693 C C . LEU A 1 87 ? -10.445 -4.274 17.719 1.00 94.06 87 LEU A C 1
ATOM 695 O O . LEU A 1 87 ? -11.493 -4.921 17.647 1.00 94.06 87 LEU A O 1
ATOM 699 N N . ARG A 1 88 ? -9.750 -4.179 18.860 1.00 94.44 88 ARG A N 1
ATOM 700 C CA . ARG A 1 88 ? -10.127 -4.887 20.095 1.00 94.44 88 ARG A CA 1
ATOM 701 C C . ARG A 1 88 ? -11.499 -4.462 20.615 1.00 94.44 88 ARG A C 1
ATOM 703 O O . ARG A 1 88 ? -12.224 -5.293 21.153 1.00 94.44 88 ARG A O 1
ATOM 710 N N . SER A 1 89 ? -11.919 -3.218 20.372 1.00 93.44 89 SER A N 1
ATOM 711 C CA . SER A 1 89 ? -13.274 -2.752 20.712 1.00 93.44 89 SER A CA 1
ATOM 712 C C . SER A 1 89 ? -14.408 -3.481 19.966 1.00 93.44 89 SER A C 1
ATOM 714 O O . SER A 1 89 ? -15.575 -3.347 20.340 1.00 93.44 89 SER A O 1
ATOM 716 N N . ARG A 1 90 ? -14.071 -4.231 18.909 1.00 92.88 90 ARG A N 1
ATOM 717 C CA . ARG A 1 90 ? -14.964 -5.085 18.109 1.00 92.88 90 ARG A CA 1
ATOM 718 C C . ARG A 1 90 ? -14.633 -6.575 18.254 1.00 92.88 90 ARG A C 1
ATOM 720 O O . ARG A 1 90 ? -15.042 -7.371 17.419 1.00 92.88 90 ARG A O 1
ATOM 727 N N . ASN A 1 91 ? -13.878 -6.950 19.293 1.00 93.56 91 ASN A N 1
ATOM 728 C CA . ASN A 1 91 ? -13.407 -8.318 19.536 1.00 93.56 91 ASN A CA 1
ATOM 729 C C . ASN A 1 91 ? -12.549 -8.906 18.396 1.00 93.56 91 ASN A C 1
ATOM 731 O O . ASN A 1 91 ? -12.497 -10.119 18.206 1.00 93.56 91 ASN A O 1
ATOM 735 N N . ILE A 1 92 ? -11.866 -8.051 17.632 1.00 93.50 92 ILE A N 1
ATOM 736 C CA . ILE A 1 92 ? -10.901 -8.481 16.617 1.00 93.50 92 ILE A CA 1
ATOM 737 C C . ILE A 1 92 ? -9.526 -8.500 17.270 1.00 93.50 92 ILE A C 1
ATOM 739 O O . ILE A 1 92 ? -9.113 -7.489 17.842 1.00 93.50 92 ILE A O 1
ATOM 743 N N . ASN A 1 93 ? -8.813 -9.623 17.167 1.00 94.12 93 ASN A N 1
ATOM 744 C CA . ASN A 1 93 ? -7.427 -9.715 17.612 1.00 94.12 93 ASN A CA 1
ATOM 745 C C . ASN A 1 93 ? -6.477 -9.165 16.523 1.00 94.12 93 ASN A C 1
ATOM 747 O O . ASN A 1 93 ? -6.347 -9.800 15.476 1.00 94.12 93 ASN A O 1
ATOM 751 N N . PRO A 1 94 ? -5.787 -8.031 16.764 1.00 93.19 94 PRO A N 1
ATOM 752 C CA . PRO A 1 94 ? -4.797 -7.447 15.854 1.00 93.19 94 PRO A CA 1
ATOM 753 C C . PRO A 1 94 ? -3.706 -8.409 15.380 1.00 93.19 94 PRO A C 1
ATOM 755 O O . PRO A 1 94 ? -3.235 -8.262 14.252 1.00 93.19 94 PRO A O 1
ATOM 758 N N . ASP A 1 95 ? -3.327 -9.355 16.242 1.00 93.06 95 ASP A N 1
ATOM 759 C CA . ASP A 1 95 ? -2.207 -10.279 16.039 1.00 93.06 95 ASP A CA 1
ATOM 760 C C . ASP A 1 95 ? -2.627 -11.543 15.273 1.00 93.06 95 ASP A C 1
ATOM 762 O O . ASP A 1 95 ? -1.785 -12.300 14.804 1.00 93.06 95 ASP A O 1
ATOM 766 N N . ALA A 1 96 ? -3.937 -11.774 15.131 1.00 94.94 96 ALA A N 1
ATOM 767 C CA . ALA A 1 96 ? -4.493 -12.901 14.382 1.00 94.94 96 ALA A CA 1
ATOM 768 C C . ALA A 1 96 ? -4.786 -12.560 12.910 1.00 94.94 96 ALA A C 1
ATOM 770 O O . ALA A 1 96 ? -5.314 -13.395 12.180 1.00 94.94 96 ALA A O 1
ATOM 771 N N . LEU A 1 97 ? -4.497 -11.329 12.479 1.00 93.94 97 LEU A N 1
ATOM 772 C CA . LEU A 1 97 ? -4.716 -10.898 11.103 1.00 93.94 97 LEU A CA 1
ATOM 773 C C . LEU A 1 97 ? -3.673 -11.524 10.175 1.00 93.94 97 LEU A C 1
ATOM 775 O O . LEU A 1 97 ? -2.472 -11.422 10.409 1.00 93.94 97 LEU A O 1
ATOM 779 N N . ASP A 1 98 ? -4.124 -12.094 9.063 1.00 94.50 98 ASP A N 1
ATOM 780 C CA . ASP A 1 98 ? -3.285 -12.721 8.037 1.00 94.50 98 ASP A CA 1
ATOM 781 C C . ASP A 1 98 ? -2.719 -11.672 7.059 1.00 94.50 98 ASP A C 1
ATOM 783 O O . ASP A 1 98 ? -2.904 -11.727 5.841 1.00 94.50 98 ASP A O 1
ATOM 787 N N . SER A 1 99 ? -2.067 -10.645 7.602 1.00 94.00 99 SER A N 1
ATOM 788 C CA . SER A 1 99 ? -1.450 -9.565 6.827 1.00 94.00 99 SER A CA 1
ATOM 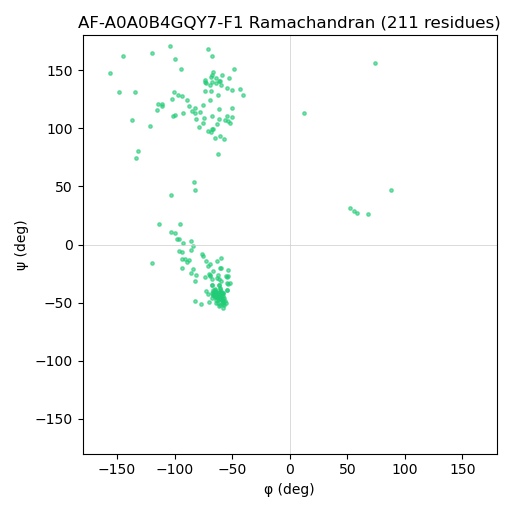789 C C . SER A 1 99 ? -0.325 -8.886 7.597 1.00 94.00 99 SER A C 1
ATOM 791 O O . SER A 1 99 ? -0.430 -8.683 8.806 1.00 94.00 99 SER A O 1
ATOM 793 N N . GLN A 1 100 ? 0.684 -8.413 6.879 1.00 94.62 100 GLN A N 1
ATOM 794 C CA . GLN A 1 100 ? 1.752 -7.579 7.413 1.00 94.62 100 GLN A CA 1
ATOM 795 C C . GLN A 1 100 ? 1.268 -6.156 7.701 1.00 94.62 100 GLN A C 1
ATOM 797 O O . GLN A 1 100 ? 0.489 -5.567 6.945 1.00 94.62 100 GLN A O 1
ATOM 802 N N . ARG A 1 101 ? 1.752 -5.576 8.798 1.00 92.69 101 ARG A N 1
ATOM 803 C CA . ARG A 1 101 ? 1.421 -4.200 9.179 1.00 92.69 101 ARG A CA 1
ATOM 804 C C . ARG A 1 101 ? 2.145 -3.201 8.285 1.00 92.69 101 ARG A C 1
ATOM 806 O O . ARG A 1 101 ? 3.326 -3.352 7.993 1.00 92.69 101 ARG A O 1
ATOM 813 N N . ILE A 1 102 ? 1.437 -2.141 7.909 1.00 94.56 102 ILE A N 1
ATOM 814 C CA . ILE A 1 102 ? 2.062 -0.933 7.371 1.00 94.56 102 ILE A CA 1
ATOM 815 C C . ILE A 1 102 ? 2.638 -0.155 8.558 1.00 94.56 102 ILE A C 1
ATOM 817 O O . ILE A 1 102 ? 1.891 0.293 9.428 1.00 94.56 102 ILE A O 1
ATOM 821 N N . LEU A 1 103 ? 3.963 -0.033 8.611 1.00 93.75 103 LEU A N 1
ATOM 822 C CA . LEU A 1 103 ? 4.696 0.568 9.729 1.00 93.75 103 LEU A CA 1
ATOM 823 C C . LEU A 1 103 ? 4.733 2.098 9.634 1.00 93.75 103 LEU A C 1
ATOM 825 O O . LEU A 1 103 ? 4.734 2.785 10.653 1.00 93.75 103 LEU A O 1
ATOM 829 N N . ASN A 1 104 ? 4.729 2.638 8.411 1.00 93.81 104 ASN A N 1
ATOM 830 C CA . ASN A 1 104 ? 4.676 4.074 8.147 1.00 93.81 104 ASN A CA 1
ATOM 831 C C . ASN A 1 104 ? 3.698 4.375 7.000 1.00 93.81 104 ASN A C 1
ATOM 833 O O . ASN A 1 104 ? 3.987 4.099 5.839 1.00 93.81 104 ASN A O 1
ATOM 837 N N . GLU A 1 105 ? 2.534 4.938 7.332 1.00 88.50 105 GLU A N 1
ATOM 838 C CA . GLU A 1 105 ? 1.443 5.183 6.377 1.00 88.50 105 GLU A CA 1
ATOM 839 C C . GLU A 1 105 ? 1.780 6.240 5.315 1.00 88.50 105 GLU A C 1
ATOM 841 O O . GLU A 1 105 ? 1.358 6.096 4.169 1.00 88.50 105 GLU A O 1
ATOM 846 N N . ASP A 1 106 ? 2.551 7.273 5.662 1.00 90.50 106 ASP A N 1
ATOM 847 C CA . ASP A 1 106 ? 2.914 8.331 4.714 1.00 90.50 106 ASP A CA 1
ATOM 848 C C . ASP A 1 106 ? 3.894 7.807 3.664 1.00 90.50 106 ASP A C 1
ATOM 850 O O . ASP A 1 106 ? 3.622 7.898 2.469 1.00 90.50 106 ASP A O 1
ATOM 854 N N . ASN A 1 107 ? 4.969 7.143 4.099 1.00 96.06 107 ASN A N 1
ATOM 855 C CA . ASN A 1 107 ? 5.894 6.488 3.176 1.00 96.06 107 ASN A CA 1
ATOM 856 C C . ASN A 1 107 ? 5.191 5.386 2.367 1.00 96.06 107 ASN A C 1
ATOM 858 O O . ASN A 1 107 ? 5.489 5.201 1.191 1.00 96.06 107 ASN A O 1
ATOM 862 N N . TYR A 1 108 ? 4.225 4.674 2.953 1.00 95.50 108 TYR A N 1
ATOM 863 C CA . TYR A 1 108 ? 3.444 3.689 2.209 1.00 95.50 108 TYR A CA 1
ATOM 864 C C . TYR A 1 108 ? 2.656 4.339 1.071 1.00 95.50 108 TYR A C 1
ATOM 866 O O . TYR A 1 108 ? 2.740 3.897 -0.076 1.00 95.50 108 TYR A O 1
ATOM 874 N N . ARG A 1 109 ? 1.916 5.411 1.382 1.00 91.75 109 ARG A N 1
ATOM 875 C CA . ARG A 1 109 ? 1.134 6.179 0.409 1.00 91.75 109 ARG A CA 1
ATOM 876 C C . ARG A 1 109 ? 2.028 6.717 -0.702 1.00 91.75 109 ARG A C 1
ATOM 878 O O . ARG A 1 109 ? 1.696 6.539 -1.872 1.00 91.75 109 ARG A O 1
ATOM 885 N N . ASP A 1 110 ? 3.160 7.313 -0.346 1.00 93.31 110 ASP A N 1
ATOM 886 C CA . ASP A 1 110 ? 4.101 7.892 -1.305 1.00 93.31 110 ASP A CA 1
ATOM 887 C C . ASP A 1 110 ? 4.722 6.812 -2.202 1.00 93.31 110 ASP A C 1
ATOM 889 O O . ASP A 1 110 ? 4.814 6.988 -3.416 1.00 93.31 110 ASP A O 1
ATOM 893 N N . GLY A 1 111 ? 5.075 5.652 -1.639 1.00 96.19 111 GLY A N 1
ATOM 894 C CA . GLY A 1 111 ? 5.622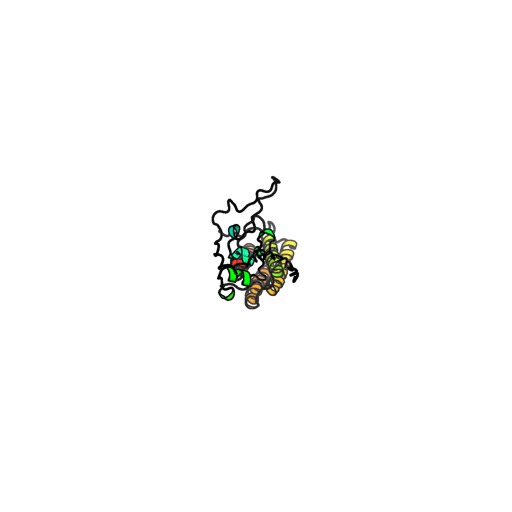 4.526 -2.397 1.00 96.19 111 GLY A CA 1
ATOM 895 C C . GLY A 1 111 ? 4.616 3.902 -3.364 1.00 96.19 111 GLY A C 1
ATOM 896 O O . GLY A 1 111 ? 4.934 3.651 -4.528 1.00 96.19 111 GLY A O 1
ATOM 897 N N . VAL A 1 112 ? 3.372 3.707 -2.920 1.00 94.44 112 VAL A N 1
ATOM 898 C CA . VAL A 1 112 ? 2.268 3.248 -3.777 1.00 94.44 112 VAL A CA 1
ATOM 899 C C . VAL A 1 112 ? 1.972 4.257 -4.888 1.00 94.44 112 VAL A C 1
ATOM 901 O O . VAL A 1 112 ? 1.755 3.866 -6.037 1.00 94.44 112 VAL A O 1
ATOM 904 N N . PHE A 1 113 ? 1.970 5.551 -4.568 1.00 92.56 113 PHE A N 1
ATOM 905 C CA . PHE A 1 113 ? 1.747 6.613 -5.544 1.00 92.56 113 PHE A CA 1
ATOM 906 C C . PHE A 1 113 ? 2.871 6.680 -6.585 1.00 92.56 113 PHE A C 1
ATOM 908 O O . PHE A 1 113 ? 2.601 6.833 -7.777 1.00 92.56 113 PHE A O 1
ATOM 915 N N . ALA A 1 114 ? 4.123 6.503 -6.166 1.00 95.69 114 ALA A N 1
ATOM 916 C CA . ALA A 1 114 ? 5.264 6.445 -7.072 1.00 95.69 114 ALA A CA 1
ATOM 917 C C . ALA A 1 114 ? 5.187 5.235 -8.019 1.00 95.69 114 ALA A C 1
ATOM 919 O O . ALA A 1 114 ? 5.380 5.388 -9.226 1.00 95.69 114 ALA A O 1
ATOM 920 N N . LEU A 1 115 ? 4.800 4.058 -7.508 1.00 94.31 115 LEU A N 1
ATOM 921 C CA . LEU A 1 115 ? 4.589 2.858 -8.326 1.00 94.31 115 LEU A CA 1
ATOM 922 C C . LEU A 1 115 ? 3.477 3.066 -9.365 1.00 94.31 115 LEU A C 1
ATOM 924 O O . LEU A 1 115 ? 3.625 2.698 -10.530 1.00 94.31 115 LEU A O 1
ATOM 928 N N . ARG A 1 116 ? 2.377 3.707 -8.957 1.00 90.31 116 ARG A N 1
ATOM 929 C CA . ARG A 1 116 ? 1.276 4.094 -9.847 1.00 90.31 116 ARG A CA 1
ATOM 930 C C . ARG A 1 116 ? 1.720 5.094 -10.914 1.00 90.31 116 ARG A C 1
ATOM 932 O O . ARG A 1 116 ? 1.314 4.979 -12.064 1.00 90.31 116 ARG A O 1
ATOM 939 N N . SER A 1 117 ? 2.531 6.074 -10.538 1.00 89.31 117 SER A N 1
ATOM 940 C CA . SER A 1 117 ? 3.039 7.081 -11.472 1.00 89.31 117 SER A CA 1
ATOM 941 C C . SER A 1 117 ? 3.920 6.434 -12.541 1.00 89.31 117 SER A C 1
ATOM 943 O O . SER A 1 117 ? 3.728 6.704 -13.722 1.00 89.31 117 SER A O 1
ATOM 945 N N . ALA A 1 118 ? 4.794 5.497 -12.151 1.00 92.44 118 ALA A N 1
ATOM 946 C CA . ALA A 1 118 ? 5.582 4.708 -13.098 1.00 92.44 118 ALA A CA 1
ATOM 947 C C . ALA A 1 118 ? 4.696 3.860 -14.026 1.00 92.44 118 ALA A C 1
ATOM 949 O O . ALA A 1 118 ? 4.902 3.853 -15.236 1.00 92.44 118 ALA A O 1
ATOM 950 N N . TYR A 1 119 ? 3.675 3.193 -13.481 1.00 91.44 119 TYR A N 1
ATOM 951 C CA . TYR A 1 119 ? 2.686 2.462 -14.278 1.00 91.44 119 TYR A CA 1
ATOM 952 C C . TYR A 1 119 ? 1.997 3.367 -15.311 1.00 91.44 119 TYR A C 1
ATOM 954 O O . TYR A 1 119 ? 1.915 3.008 -16.484 1.00 91.44 119 TYR A O 1
ATOM 962 N N . ASN A 1 120 ? 1.522 4.543 -14.891 1.00 88.69 120 ASN A N 1
ATOM 963 C CA . ASN A 1 120 ? 0.814 5.484 -15.758 1.00 88.69 120 ASN A CA 1
ATOM 964 C C . ASN A 1 120 ? 1.716 6.009 -16.881 1.00 88.69 120 ASN A C 1
ATOM 966 O O . ASN A 1 120 ? 1.270 6.079 -18.023 1.00 88.69 120 ASN A O 1
ATOM 970 N N . ALA A 1 121 ? 2.974 6.334 -16.569 1.00 88.81 121 ALA A N 1
ATOM 971 C CA . ALA A 1 121 ? 3.957 6.769 -17.558 1.00 88.81 121 ALA A CA 1
ATOM 972 C C . ALA A 1 121 ? 4.150 5.697 -18.646 1.00 88.81 121 ALA A C 1
ATOM 974 O O . ALA A 1 121 ? 4.007 5.976 -19.836 1.00 88.81 121 ALA A O 1
ATOM 975 N N . LEU A 1 122 ? 4.356 4.442 -18.235 1.00 88.62 122 LEU A N 1
ATOM 976 C CA . LEU A 1 122 ? 4.557 3.304 -19.141 1.00 88.62 122 LEU A CA 1
ATOM 977 C C . LEU A 1 122 ? 3.288 2.844 -19.872 1.00 88.62 122 LEU A C 1
ATOM 979 O O . LEU A 1 122 ? 3.380 2.082 -20.829 1.00 88.62 122 LEU A O 1
ATOM 983 N N . SER A 1 123 ? 2.113 3.286 -19.424 1.00 85.75 123 SER A N 1
ATOM 984 C CA . SER A 1 123 ? 0.823 3.006 -20.070 1.00 85.75 123 SER A CA 1
ATOM 985 C C . SER A 1 123 ? 0.372 4.138 -21.001 1.00 85.75 123 SER A C 1
ATOM 987 O O . SER A 1 123 ? -0.755 4.115 -21.497 1.00 85.75 123 SER A O 1
ATOM 989 N N . SER A 1 124 ? 1.207 5.162 -21.195 1.00 83.56 124 SER A N 1
ATOM 990 C CA . SER A 1 124 ? 0.913 6.282 -22.088 1.00 83.56 124 SER A CA 1
ATOM 991 C C . SER A 1 124 ? 0.967 5.870 -23.565 1.00 83.56 124 SER A C 1
ATOM 993 O O . SER A 1 124 ? 1.414 4.780 -23.916 1.00 83.56 124 SER A O 1
ATOM 995 N N . THR A 1 125 ? 0.489 6.746 -24.451 1.00 69.88 125 THR A N 1
ATOM 996 C CA . THR A 1 125 ? 0.418 6.496 -25.901 1.00 69.88 125 THR A CA 1
ATOM 997 C C . THR A 1 125 ? 1.781 6.437 -26.596 1.00 69.88 125 THR A C 1
ATOM 999 O O . THR A 1 125 ? 1.849 5.937 -27.714 1.00 69.88 125 THR A O 1
ATOM 1002 N N . ASP A 1 126 ? 2.842 6.939 -25.957 1.00 76.62 126 ASP A N 1
ATOM 1003 C CA . ASP A 1 126 ? 4.229 6.857 -26.434 1.00 76.62 126 ASP A CA 1
ATOM 1004 C C . ASP A 1 126 ? 5.159 6.415 -25.285 1.00 76.62 126 ASP A C 1
ATOM 1006 O O . ASP A 1 126 ? 5.870 7.228 -24.689 1.00 76.62 126 ASP A O 1
ATOM 1010 N N . PRO A 1 127 ? 5.119 5.127 -24.904 1.00 73.25 127 PRO A N 1
ATOM 1011 C CA . PRO A 1 127 ? 5.796 4.638 -23.706 1.00 73.25 127 PRO A CA 1
ATOM 1012 C C . PRO A 1 127 ? 7.318 4.483 -23.876 1.00 73.25 127 PRO A C 1
ATOM 1014 O O . PRO A 1 127 ? 8.013 4.208 -22.898 1.00 73.25 127 PRO A O 1
ATOM 1017 N N . GLU A 1 128 ? 7.841 4.640 -25.098 1.00 75.31 128 GLU A N 1
ATOM 1018 C CA . GLU A 1 128 ? 9.269 4.504 -25.425 1.00 75.31 128 GLU A CA 1
ATOM 1019 C C . GLU A 1 128 ? 10.016 5.846 -25.457 1.00 75.31 128 GLU A C 1
ATOM 1021 O O . GLU A 1 128 ? 11.244 5.867 -25.578 1.00 75.31 128 GLU A O 1
ATOM 1026 N N . GLY A 1 129 ? 9.305 6.970 -25.307 1.00 79.00 129 GLY A N 1
ATOM 1027 C CA . GLY A 1 129 ? 9.913 8.290 -25.192 1.00 79.00 129 GLY A CA 1
ATOM 1028 C C . GLY A 1 129 ? 10.944 8.345 -24.058 1.00 79.00 129 GLY A C 1
ATOM 1029 O O . GLY A 1 129 ? 10.699 7.878 -22.945 1.00 79.00 129 GLY A O 1
ATOM 1030 N N . VAL A 1 130 ? 12.110 8.944 -24.322 1.00 78.19 130 VAL A N 1
ATOM 1031 C CA . VAL A 1 130 ? 13.226 9.027 -23.354 1.00 78.19 130 VAL A CA 1
ATOM 1032 C C . VAL A 1 130 ? 12.781 9.651 -22.025 1.00 78.19 130 VAL A C 1
ATOM 1034 O O . VAL A 1 130 ? 13.166 9.170 -20.956 1.00 78.19 130 VAL A O 1
ATOM 1037 N N . ASP A 1 131 ? 11.924 10.670 -22.086 1.00 85.06 131 ASP A N 1
ATOM 1038 C CA . ASP A 1 131 ? 11.373 11.331 -20.902 1.00 85.06 131 ASP A CA 1
ATOM 1039 C C . ASP A 1 131 ? 10.465 10.388 -20.097 1.00 85.06 131 ASP A C 1
ATOM 1041 O O . ASP A 1 131 ? 10.595 10.301 -18.877 1.00 85.06 131 ASP A O 1
ATOM 1045 N N . VAL A 1 132 ? 9.636 9.587 -20.775 1.00 86.31 132 VAL A N 1
ATOM 1046 C CA . VAL A 1 132 ? 8.743 8.598 -20.149 1.00 86.31 132 VAL A CA 1
ATOM 1047 C C . VAL A 1 132 ? 9.537 7.509 -19.429 1.00 86.31 132 VAL A C 1
ATOM 1049 O O . VAL A 1 132 ? 9.240 7.172 -18.280 1.00 86.31 132 VAL A O 1
ATOM 1052 N N . LEU A 1 133 ? 10.589 6.983 -20.061 1.00 88.94 133 LEU A N 1
ATOM 1053 C CA . LEU A 1 133 ? 11.453 5.967 -19.453 1.00 88.94 133 LEU A CA 1
ATOM 1054 C C . LEU A 1 133 ? 12.214 6.515 -18.241 1.00 88.94 133 LEU A C 1
ATOM 1056 O O . LEU A 1 133 ? 12.389 5.810 -17.241 1.00 88.94 133 LEU A O 1
ATOM 1060 N N . SER A 1 134 ? 12.663 7.769 -18.311 1.00 89.94 134 SER A N 1
ATOM 1061 C CA . SER A 1 134 ? 13.322 8.459 -17.199 1.00 89.94 134 SER A CA 1
ATOM 1062 C C . SER A 1 134 ? 12.369 8.650 -16.014 1.00 89.94 134 SER A C 1
ATOM 1064 O O . SER A 1 134 ? 12.697 8.287 -14.879 1.00 89.94 134 SER A O 1
ATOM 1066 N N . GLU A 1 135 ? 11.151 9.134 -16.270 1.00 90.62 135 GLU A N 1
ATOM 1067 C CA . GLU A 1 135 ? 10.110 9.308 -15.254 1.00 90.62 135 GLU A CA 1
ATOM 1068 C C . GLU A 1 135 ? 9.694 7.984 -14.615 1.00 90.62 135 GLU A C 1
ATOM 1070 O O . GLU A 1 135 ? 9.605 7.890 -13.386 1.00 90.62 135 GLU A O 1
ATOM 1075 N N . ALA A 1 136 ? 9.503 6.938 -15.422 1.00 93.00 136 ALA A N 1
ATOM 1076 C CA . ALA A 1 136 ? 9.179 5.607 -14.929 1.00 93.00 136 ALA A CA 1
ATOM 1077 C C . ALA A 1 136 ? 10.279 5.072 -14.005 1.00 93.00 136 ALA A C 1
ATOM 1079 O O . ALA A 1 136 ? 9.984 4.616 -12.900 1.00 93.00 136 ALA A O 1
ATOM 1080 N N . ASN A 1 137 ? 11.552 5.187 -14.399 1.00 94.56 137 ASN A N 1
ATOM 1081 C CA . ASN A 1 137 ? 12.676 4.774 -13.556 1.00 94.56 137 ASN A CA 1
ATOM 1082 C C . ASN A 1 137 ? 12.726 5.548 -12.233 1.00 94.56 137 ASN A C 1
ATOM 1084 O O . ASN A 1 137 ? 12.872 4.935 -11.175 1.00 94.56 137 ASN A O 1
ATOM 1088 N N . LYS A 1 138 ? 12.532 6.871 -12.270 1.00 95.00 138 LYS A N 1
ATOM 1089 C CA . LYS A 1 138 ? 12.463 7.703 -11.060 1.00 95.00 138 LYS A CA 1
ATOM 1090 C C . LYS A 1 138 ? 11.311 7.285 -10.140 1.00 95.00 138 LYS A C 1
ATOM 1092 O O . LYS A 1 138 ? 11.480 7.237 -8.918 1.00 95.00 138 LYS A O 1
ATOM 1097 N N . GLY A 1 139 ? 10.148 6.971 -10.711 1.00 96.00 139 GLY A N 1
ATOM 1098 C CA . GLY A 1 139 ? 8.996 6.458 -9.971 1.00 96.00 139 GLY A CA 1
ATOM 1099 C C . GLY A 1 139 ? 9.282 5.109 -9.312 1.00 96.00 139 GLY A C 1
ATOM 1100 O O . GLY A 1 139 ? 8.942 4.915 -8.147 1.00 96.00 139 GLY A O 1
ATOM 1101 N N . LEU A 1 140 ? 9.974 4.203 -10.008 1.00 97.56 140 LEU A N 1
ATOM 1102 C CA . LEU A 1 140 ? 10.378 2.905 -9.461 1.00 97.56 140 LEU A CA 1
ATOM 1103 C C . LEU A 1 140 ? 11.395 3.032 -8.321 1.00 97.56 140 LEU A C 1
ATOM 1105 O O . LEU A 1 140 ? 11.240 2.356 -7.306 1.00 97.56 140 LEU A O 1
ATOM 1109 N N . ASP A 1 141 ? 12.381 3.921 -8.443 1.00 98.06 141 ASP A N 1
ATOM 1110 C CA . ASP A 1 141 ? 13.359 4.171 -7.374 1.00 98.06 141 ASP A CA 1
ATOM 1111 C C . ASP A 1 141 ? 12.691 4.766 -6.129 1.00 98.06 141 ASP A C 1
ATOM 1113 O O . ASP A 1 141 ? 12.909 4.302 -5.008 1.00 98.06 141 ASP A O 1
ATOM 1117 N N . THR A 1 142 ? 11.789 5.728 -6.333 1.00 98.31 142 THR A N 1
ATOM 1118 C CA . THR A 1 142 ? 10.997 6.318 -5.244 1.00 98.31 142 THR A CA 1
ATOM 1119 C C . THR A 1 142 ? 10.103 5.267 -4.583 1.00 98.31 142 THR A C 1
ATOM 1121 O O . THR A 1 142 ? 10.035 5.192 -3.356 1.00 98.31 142 THR A O 1
ATOM 1124 N N . ALA A 1 143 ? 9.435 4.421 -5.375 1.00 98.00 143 ALA A N 1
ATOM 1125 C CA . ALA A 1 143 ? 8.608 3.338 -4.856 1.00 98.00 143 ALA A CA 1
ATOM 1126 C C . ALA A 1 143 ? 9.435 2.376 -3.996 1.00 98.00 143 ALA A C 1
ATOM 1128 O O . ALA A 1 143 ? 9.015 2.033 -2.893 1.00 98.00 143 ALA A O 1
ATOM 1129 N N . GLN A 1 144 ? 10.623 1.985 -4.464 1.00 98.38 144 GLN A N 1
ATOM 1130 C CA . GLN A 1 144 ? 11.529 1.107 -3.728 1.00 98.38 144 GLN A CA 1
ATOM 1131 C C . GLN A 1 144 ? 11.901 1.691 -2.362 1.00 98.38 144 GLN A C 1
ATOM 1133 O O . GLN A 1 144 ? 11.706 1.037 -1.338 1.00 98.38 144 GLN A O 1
ATOM 1138 N N . GLU A 1 145 ? 12.411 2.923 -2.338 1.00 98.38 145 GLU A N 1
ATOM 1139 C CA . GLU A 1 145 ? 12.842 3.605 -1.112 1.00 98.38 145 GLU A CA 1
ATOM 1140 C C . GLU A 1 145 ? 11.691 3.723 -0.103 1.00 98.38 145 GLU A C 1
ATOM 1142 O O . GLU A 1 145 ? 11.810 3.336 1.067 1.00 98.38 145 GLU A O 1
ATOM 1147 N N . LYS A 1 146 ? 10.547 4.235 -0.563 1.00 98.38 146 LYS A N 1
ATOM 1148 C CA . LYS A 1 146 ? 9.406 4.547 0.298 1.00 98.38 146 LYS A CA 1
ATOM 1149 C C . LYS A 1 146 ? 8.715 3.291 0.813 1.00 98.38 146 LYS A C 1
ATOM 1151 O O . LYS A 1 146 ? 8.448 3.201 2.011 1.00 98.38 146 LYS A O 1
ATOM 1156 N N . LEU A 1 147 ? 8.512 2.278 -0.033 1.00 97.88 147 LEU A N 1
ATOM 1157 C CA . LEU A 1 147 ? 7.920 1.009 0.400 1.00 97.88 147 LEU A CA 1
ATOM 1158 C C . LEU A 1 147 ? 8.822 0.275 1.397 1.00 97.88 147 LEU A C 1
ATOM 1160 O O . LEU A 1 147 ? 8.312 -0.252 2.382 1.00 97.88 147 LEU A O 1
ATOM 1164 N N . LYS A 1 148 ? 10.149 0.293 1.215 1.00 97.88 148 LYS A N 1
ATOM 1165 C CA . LYS A 1 148 ? 11.083 -0.305 2.187 1.00 97.88 148 LYS A CA 1
ATOM 1166 C C . LYS A 1 148 ? 11.120 0.448 3.513 1.00 97.88 148 LYS A C 1
ATOM 1168 O O . LYS A 1 148 ? 11.330 -0.151 4.555 1.00 97.88 148 LYS A O 1
ATOM 1173 N N . THR A 1 149 ? 10.867 1.751 3.501 1.00 97.69 149 THR A N 1
ATOM 1174 C CA . THR A 1 149 ? 10.729 2.524 4.745 1.00 97.69 149 THR A CA 1
ATOM 1175 C C . THR A 1 149 ? 9.397 2.239 5.451 1.00 97.69 149 THR A C 1
ATOM 1177 O O . THR A 1 149 ? 9.284 2.373 6.668 1.00 97.69 149 THR A O 1
ATOM 1180 N N . ALA A 1 150 ? 8.368 1.861 4.692 1.00 97.44 150 ALA A N 1
ATOM 1181 C CA . ALA A 1 150 ? 7.008 1.702 5.189 1.00 97.44 150 ALA A CA 1
ATOM 1182 C C . ALA A 1 150 ? 6.630 0.288 5.636 1.00 97.44 150 ALA A C 1
ATOM 1184 O O . ALA A 1 150 ? 5.641 0.130 6.356 1.00 97.44 150 ALA A O 1
ATOM 1185 N N . LEU A 1 151 ? 7.360 -0.728 5.183 1.00 97.62 151 LEU A N 1
ATOM 1186 C CA . LEU A 1 151 ? 6.995 -2.135 5.317 1.00 97.62 151 LEU A CA 1
ATOM 1187 C C . LEU A 1 151 ? 8.031 -2.924 6.117 1.00 97.62 151 LEU A C 1
ATOM 1189 O O . LEU A 1 151 ? 9.158 -2.479 6.321 1.00 97.62 151 LEU A O 1
ATOM 1193 N N . SER A 1 152 ? 7.636 -4.117 6.556 1.00 95.69 152 SER A N 1
ATOM 1194 C CA . SER A 1 152 ? 8.527 -5.034 7.262 1.00 95.69 152 SER A CA 1
ATOM 1195 C C . SER A 1 152 ? 9.645 -5.566 6.338 1.00 95.69 152 SER A C 1
ATOM 1197 O O . SER A 1 152 ? 9.390 -5.787 5.144 1.00 95.69 152 SER A O 1
ATOM 1199 N N . PRO A 1 153 ? 10.869 -5.804 6.854 1.00 96.88 153 PRO A N 1
ATOM 1200 C CA . PRO A 1 153 ? 12.017 -6.257 6.060 1.00 96.88 153 PRO A CA 1
ATOM 1201 C C . PRO A 1 153 ? 11.802 -7.544 5.257 1.00 96.88 153 PRO A C 1
ATOM 1203 O O . PRO A 1 153 ? 12.401 -7.714 4.196 1.00 96.88 153 PRO A O 1
ATOM 1206 N N . GLU A 1 154 ? 10.914 -8.428 5.710 1.00 96.56 154 GLU A N 1
ATOM 1207 C CA . GLU A 1 154 ? 10.552 -9.684 5.044 1.00 96.56 154 GLU A CA 1
ATOM 1208 C C . GLU A 1 154 ? 9.968 -9.460 3.639 1.00 96.56 154 GLU A C 1
ATOM 1210 O O . GLU A 1 154 ? 9.970 -10.368 2.810 1.00 96.56 154 GLU A O 1
ATOM 1215 N N . LEU A 1 155 ? 9.474 -8.252 3.345 1.00 96.69 155 LEU A N 1
ATOM 1216 C CA . LEU A 1 155 ? 8.910 -7.898 2.041 1.00 96.69 155 LEU A CA 1
ATOM 1217 C C . LEU A 1 155 ? 9.946 -7.307 1.072 1.00 96.69 155 LEU A C 1
ATOM 1219 O O . LEU A 1 155 ? 9.667 -7.191 -0.125 1.00 96.69 155 LEU A O 1
ATOM 1223 N N . PHE A 1 156 ? 11.138 -6.936 1.553 1.00 97.69 156 PHE A N 1
ATOM 1224 C CA . PHE A 1 156 ? 12.101 -6.146 0.778 1.00 97.69 156 PHE A CA 1
ATOM 1225 C C . PHE A 1 156 ? 12.644 -6.899 -0.428 1.00 97.69 156 PHE A C 1
ATOM 1227 O O . PHE A 1 156 ? 12.705 -6.327 -1.511 1.00 97.69 156 PHE A O 1
ATOM 1234 N N . GLU A 1 157 ? 12.981 -8.180 -0.277 1.00 97.75 157 GLU A N 1
ATOM 1235 C CA . GLU A 1 157 ? 13.546 -8.979 -1.370 1.00 97.75 157 GLU A CA 1
ATOM 1236 C C . GLU A 1 157 ? 12.597 -9.040 -2.573 1.00 97.75 157 GLU A C 1
ATOM 1238 O O . GLU A 1 157 ? 13.013 -8.877 -3.725 1.00 97.75 157 GLU A O 1
ATOM 1243 N N . LYS A 1 158 ? 11.297 -9.226 -2.317 1.00 96.75 158 LYS A N 1
ATOM 1244 C CA . LYS A 1 158 ? 10.286 -9.287 -3.374 1.00 96.75 158 LYS A CA 1
ATOM 1245 C C . LYS A 1 158 ? 10.126 -7.932 -4.061 1.00 96.75 158 LYS A C 1
ATOM 1247 O O . LYS A 1 158 ? 10.036 -7.898 -5.289 1.00 96.75 158 LYS A O 1
ATOM 1252 N N . ILE A 1 159 ? 10.122 -6.836 -3.302 1.00 97.31 159 ILE A N 1
ATOM 1253 C CA . ILE A 1 159 ? 10.068 -5.468 -3.844 1.00 97.31 159 ILE A CA 1
ATOM 1254 C C . ILE A 1 159 ? 11.300 -5.202 -4.717 1.00 97.31 159 ILE A C 1
ATOM 1256 O O . ILE A 1 159 ? 11.155 -4.865 -5.893 1.00 97.31 159 ILE A O 1
ATOM 1260 N N . ASP A 1 160 ? 12.497 -5.442 -4.178 1.00 98.19 160 ASP A N 1
ATOM 1261 C CA . ASP A 1 160 ? 13.777 -5.231 -4.858 1.00 98.19 160 ASP A CA 1
ATOM 1262 C C . ASP A 1 160 ? 13.860 -6.045 -6.153 1.00 98.19 160 ASP A C 1
ATOM 1264 O O . ASP A 1 160 ? 14.240 -5.521 -7.200 1.00 98.19 160 ASP A O 1
ATOM 1268 N N . THR A 1 161 ? 13.444 -7.312 -6.112 1.00 97.56 161 THR A N 1
ATOM 1269 C CA . THR A 1 161 ? 13.460 -8.201 -7.279 1.00 97.56 161 THR A CA 1
ATOM 1270 C C . THR A 1 161 ? 12.527 -7.705 -8.379 1.00 97.56 161 THR A C 1
ATOM 1272 O O . THR A 1 161 ? 12.951 -7.586 -9.528 1.00 97.56 161 THR A O 1
ATOM 1275 N N . ASN A 1 162 ? 11.268 -7.385 -8.061 1.00 96.50 162 ASN A N 1
ATOM 1276 C CA . ASN A 1 162 ? 10.305 -6.953 -9.080 1.00 96.50 162 ASN A CA 1
ATOM 1277 C C . ASN A 1 162 ? 10.686 -5.601 -9.693 1.00 96.50 162 ASN A C 1
ATOM 1279 O O . ASN A 1 162 ? 10.563 -5.434 -10.908 1.00 96.50 162 ASN A O 1
ATOM 1283 N N . ILE A 1 163 ? 11.190 -4.667 -8.880 1.00 96.75 163 ILE A N 1
ATOM 1284 C CA . ILE A 1 163 ? 11.659 -3.359 -9.353 1.00 96.75 163 ILE A CA 1
ATOM 1285 C C . ILE A 1 163 ? 12.905 -3.519 -10.224 1.00 96.75 163 ILE A C 1
ATOM 1287 O O . ILE A 1 163 ? 12.949 -2.982 -11.329 1.00 96.75 163 ILE A O 1
ATOM 1291 N N . LYS A 1 164 ? 13.883 -4.327 -9.800 1.00 96.81 164 LYS A N 1
ATOM 1292 C CA . LYS A 1 164 ? 15.077 -4.622 -10.604 1.00 96.81 164 LYS A CA 1
ATOM 1293 C C . LYS A 1 164 ? 14.717 -5.258 -11.947 1.00 96.81 164 LYS A C 1
ATOM 1295 O O . LYS A 1 164 ? 15.281 -4.870 -12.967 1.00 96.81 164 LYS A O 1
ATOM 1300 N N . VAL A 1 165 ? 13.771 -6.200 -11.964 1.00 94.75 165 VAL A N 1
ATOM 1301 C CA . VAL A 1 165 ? 13.273 -6.823 -13.202 1.00 94.75 165 VAL A CA 1
ATOM 1302 C C . VAL A 1 165 ? 12.618 -5.786 -14.114 1.00 94.75 165 VAL A C 1
ATOM 1304 O O . VAL A 1 165 ? 12.907 -5.775 -15.309 1.00 94.75 165 VAL A O 1
ATOM 1307 N N . ALA A 1 166 ? 11.780 -4.896 -13.575 1.00 94.69 166 ALA A N 1
ATOM 1308 C CA . ALA A 1 166 ? 11.158 -3.829 -14.357 1.00 94.69 166 ALA A CA 1
ATOM 1309 C C . ALA A 1 166 ? 12.211 -2.892 -14.971 1.00 94.69 166 ALA A C 1
ATOM 1311 O O . ALA A 1 166 ? 12.238 -2.724 -16.188 1.00 94.69 166 ALA A O 1
ATOM 1312 N N . LYS A 1 167 ? 13.139 -2.366 -14.163 1.00 94.56 167 LYS A N 1
ATOM 1313 C CA . LYS A 1 167 ? 14.214 -1.472 -14.632 1.00 94.56 167 LYS A CA 1
ATOM 1314 C C . LYS A 1 167 ? 15.123 -2.134 -15.671 1.00 94.56 167 LYS A C 1
ATOM 1316 O O . LYS A 1 167 ? 15.493 -1.511 -16.664 1.00 94.56 167 LYS A O 1
ATOM 1321 N N . GLY A 1 168 ? 15.456 -3.410 -15.467 1.00 92.81 168 GLY A N 1
ATOM 1322 C CA . GLY A 1 168 ? 16.254 -4.185 -16.416 1.00 92.81 168 GLY A CA 1
ATOM 1323 C C . GLY A 1 168 ? 15.582 -4.286 -17.784 1.00 92.81 168 GLY A C 1
ATOM 1324 O O . GLY A 1 168 ? 16.243 -4.096 -18.798 1.00 92.81 168 GLY A O 1
ATOM 1325 N N . LYS A 1 169 ? 14.261 -4.503 -17.815 1.00 90.94 169 LYS A N 1
ATOM 1326 C CA . LYS A 1 169 ? 13.474 -4.522 -19.055 1.00 90.94 169 LYS A CA 1
ATOM 1327 C C . LYS A 1 169 ? 13.414 -3.146 -19.727 1.00 90.94 169 LYS A C 1
ATOM 1329 O O . LYS A 1 169 ? 13.623 -3.073 -20.929 1.00 90.94 169 LYS A O 1
ATOM 1334 N N . LEU A 1 170 ? 13.208 -2.067 -18.966 1.00 89.19 170 LEU A N 1
ATOM 1335 C CA . LEU A 1 170 ? 13.177 -0.694 -19.503 1.00 89.19 170 LEU A CA 1
ATOM 1336 C C . LEU A 1 170 ? 14.493 -0.259 -20.170 1.00 89.19 170 LEU A C 1
ATOM 1338 O O . LEU A 1 170 ? 14.498 0.675 -20.961 1.00 89.19 170 LEU A O 1
ATOM 1342 N N . SER A 1 171 ? 15.606 -0.925 -19.856 1.00 85.75 171 SER A N 1
ATOM 1343 C CA . SER A 1 171 ? 16.923 -0.622 -20.433 1.00 85.75 171 SER A CA 1
ATOM 1344 C C . SER A 1 171 ? 17.167 -1.301 -21.792 1.00 85.75 171 SER A C 1
ATOM 1346 O O . SER A 1 171 ? 18.238 -1.132 -22.373 1.00 85.75 171 SER A O 1
ATOM 1348 N N . VAL A 1 172 ? 16.214 -2.100 -22.290 1.00 87.25 172 VAL A N 1
ATOM 1349 C CA . VAL A 1 172 ? 16.336 -2.872 -23.536 1.00 87.25 172 VAL A CA 1
ATOM 1350 C C . VAL A 1 172 ? 15.563 -2.174 -24.667 1.00 87.25 172 VAL A C 1
ATOM 1352 O O . VAL A 1 172 ? 14.363 -1.946 -24.516 1.00 87.25 172 VAL A O 1
ATOM 1355 N N . PRO A 1 173 ? 16.195 -1.868 -25.817 1.00 83.06 173 PRO A N 1
ATOM 1356 C CA . PRO A 1 173 ? 15.486 -1.334 -26.983 1.00 83.06 173 PRO A CA 1
ATOM 1357 C C . PRO A 1 173 ? 14.403 -2.296 -27.498 1.00 83.06 173 PRO A C 1
ATOM 1359 O O . PRO A 1 173 ? 14.650 -3.498 -27.601 1.00 83.06 173 PRO A O 1
ATOM 1362 N N . GLY A 1 174 ? 13.220 -1.774 -27.847 1.00 80.81 174 GLY A N 1
ATOM 1363 C CA . GLY A 1 174 ? 12.088 -2.576 -28.340 1.00 80.81 174 GLY A CA 1
ATOM 1364 C C . GLY A 1 174 ? 11.471 -3.499 -27.283 1.00 80.81 174 GLY A C 1
ATOM 1365 O O . GLY A 1 174 ? 10.942 -4.564 -27.610 1.00 80.81 174 GLY A O 1
ATOM 1366 N N . VAL A 1 175 ? 11.598 -3.145 -26.001 1.00 85.44 175 VAL A N 1
ATOM 1367 C CA . VAL A 1 175 ? 11.025 -3.918 -24.898 1.00 85.44 175 VAL A CA 1
ATOM 1368 C C . VAL A 1 175 ? 9.503 -4.006 -25.012 1.00 85.44 175 VAL A C 1
ATOM 1370 O O . VAL A 1 175 ? 8.806 -3.040 -25.304 1.00 85.44 175 VAL A O 1
ATOM 1373 N N . ASN A 1 176 ? 8.965 -5.180 -24.685 1.00 87.00 176 ASN A N 1
ATOM 1374 C CA . ASN A 1 176 ? 7.532 -5.344 -24.497 1.00 87.00 176 ASN A CA 1
ATOM 1375 C C . ASN A 1 176 ? 7.068 -4.594 -23.227 1.00 87.00 176 ASN A C 1
ATOM 1377 O O . ASN A 1 176 ? 7.165 -5.128 -22.115 1.00 87.00 176 ASN A O 1
ATOM 1381 N N . MET A 1 177 ? 6.562 -3.369 -23.405 1.00 88.75 177 MET A N 1
ATOM 1382 C CA . MET A 1 177 ? 6.061 -2.515 -22.320 1.00 88.75 177 MET A CA 1
ATOM 1383 C C . MET A 1 177 ? 4.888 -3.136 -21.566 1.00 88.75 177 MET A C 1
ATOM 1385 O O . MET A 1 177 ? 4.830 -3.026 -20.343 1.00 88.75 177 MET A O 1
ATOM 1389 N N . GLU A 1 178 ? 4.012 -3.877 -22.246 1.00 88.81 178 GLU A N 1
ATOM 1390 C CA . GLU A 1 178 ? 2.891 -4.580 -21.614 1.00 88.81 178 GLU A CA 1
ATOM 1391 C C . GLU A 1 178 ? 3.390 -5.551 -20.533 1.00 88.81 178 GLU A C 1
ATOM 1393 O O . GLU A 1 178 ? 2.876 -5.581 -19.415 1.00 88.81 178 GLU A O 1
ATOM 1398 N N . ALA A 1 179 ? 4.481 -6.271 -20.808 1.00 90.56 179 ALA A N 1
ATOM 1399 C CA . ALA A 1 179 ? 5.095 -7.185 -19.847 1.00 90.56 179 ALA A CA 1
ATOM 1400 C C . ALA A 1 179 ? 5.805 -6.474 -18.675 1.00 90.56 179 ALA A C 1
ATOM 1402 O O . ALA A 1 179 ? 6.116 -7.118 -17.664 1.00 90.56 179 ALA A O 1
ATOM 1403 N N . VAL A 1 180 ? 6.133 -5.184 -18.803 1.00 91.94 180 VAL A N 1
ATOM 1404 C CA . VAL A 1 180 ? 6.639 -4.357 -17.694 1.00 91.94 180 VAL A CA 1
ATOM 1405 C C . VAL A 1 180 ? 5.467 -3.857 -16.857 1.00 91.94 180 VAL A C 1
ATOM 1407 O O . VAL A 1 180 ? 5.475 -4.025 -15.639 1.00 91.94 180 VAL A O 1
ATOM 1410 N N . VAL A 1 181 ? 4.440 -3.316 -17.507 1.00 91.56 181 VAL A N 1
ATOM 1411 C CA . VAL A 1 181 ? 3.208 -2.819 -16.884 1.00 91.56 181 VAL A CA 1
ATOM 1412 C C . VAL A 1 181 ? 2.515 -3.921 -16.076 1.00 91.56 181 VAL A C 1
ATOM 1414 O O . VAL A 1 181 ? 2.192 -3.715 -14.904 1.00 91.56 181 VAL A O 1
ATOM 1417 N N . ASP A 1 182 ? 2.381 -5.125 -16.636 1.00 91.31 182 ASP A N 1
ATOM 1418 C CA . ASP A 1 182 ? 1.826 -6.297 -15.946 1.00 91.31 182 ASP A CA 1
ATOM 1419 C C . ASP A 1 182 ? 2.650 -6.694 -14.707 1.00 91.31 182 ASP A C 1
ATOM 1421 O O . ASP A 1 182 ? 2.097 -7.020 -13.655 1.00 91.31 182 ASP A O 1
ATOM 1425 N N . ASN A 1 183 ? 3.980 -6.592 -14.776 1.00 92.94 183 ASN A N 1
ATOM 1426 C CA . ASN A 1 183 ? 4.847 -6.838 -13.623 1.00 92.94 183 ASN A CA 1
ATOM 1427 C C . ASN A 1 183 ? 4.613 -5.813 -12.496 1.00 92.94 183 ASN A C 1
ATOM 1429 O O . ASN A 1 183 ? 4.530 -6.189 -11.326 1.00 92.94 183 ASN A O 1
ATOM 1433 N N . LEU A 1 184 ? 4.462 -4.526 -12.831 1.00 93.50 184 LEU A N 1
ATOM 1434 C CA . LEU A 1 184 ? 4.184 -3.476 -11.840 1.00 93.50 184 LEU A CA 1
ATOM 1435 C C . LEU A 1 184 ? 2.807 -3.648 -11.194 1.00 93.50 184 LEU A C 1
ATOM 1437 O O . LEU A 1 184 ? 2.675 -3.510 -9.976 1.00 93.50 184 LEU A O 1
ATOM 1441 N N . LYS A 1 185 ? 1.802 -4.011 -11.993 1.00 92.50 185 LYS A N 1
ATOM 1442 C CA . LYS A 1 185 ? 0.465 -4.379 -11.520 1.00 92.50 185 LYS A CA 1
ATOM 1443 C C . LYS A 1 185 ? 0.525 -5.547 -10.532 1.00 92.50 185 LYS A C 1
ATOM 1445 O O . LYS A 1 185 ? 0.050 -5.422 -9.407 1.00 92.50 185 LYS A O 1
ATOM 1450 N N . LYS A 1 186 ? 1.194 -6.645 -10.898 1.00 94.12 186 LYS A N 1
ATOM 1451 C CA . LYS A 1 186 ? 1.364 -7.819 -10.023 1.00 94.12 186 LYS A CA 1
ATOM 1452 C C . LYS A 1 186 ? 2.079 -7.476 -8.720 1.00 94.12 186 LYS A C 1
ATOM 1454 O O . LYS A 1 186 ? 1.684 -7.967 -7.664 1.00 94.12 186 LYS A O 1
ATOM 1459 N N . LEU A 1 187 ? 3.104 -6.622 -8.770 1.00 95.31 187 LEU A N 1
ATOM 1460 C CA . LEU A 1 187 ? 3.772 -6.125 -7.566 1.00 95.31 187 LEU A CA 1
ATOM 1461 C C . LEU A 1 187 ? 2.799 -5.337 -6.681 1.00 95.31 187 LEU A C 1
ATOM 1463 O O . LEU A 1 187 ? 2.748 -5.570 -5.473 1.00 95.31 187 LEU A O 1
ATOM 1467 N N . ARG A 1 188 ? 2.007 -4.434 -7.267 1.00 94.31 188 ARG A N 1
ATOM 1468 C CA . ARG A 1 188 ? 1.025 -3.627 -6.535 1.00 94.31 188 ARG A CA 1
ATOM 1469 C C . ARG A 1 188 ? -0.030 -4.491 -5.846 1.00 94.31 188 ARG A C 1
ATOM 1471 O O . ARG A 1 188 ? -0.297 -4.280 -4.661 1.00 94.31 188 ARG A O 1
ATOM 1478 N N . ASP A 1 189 ? -0.584 -5.458 -6.568 1.00 93.31 189 ASP A N 1
ATOM 1479 C CA . ASP A 1 189 ? -1.589 -6.389 -6.051 1.00 93.31 189 ASP A CA 1
ATOM 1480 C C . ASP A 1 189 ? -1.011 -7.258 -4.934 1.00 93.31 189 ASP A C 1
ATOM 1482 O O . ASP A 1 189 ? -1.636 -7.437 -3.888 1.00 93.31 189 ASP A O 1
ATOM 1486 N N . TRP A 1 190 ? 0.219 -7.744 -5.110 1.00 96.25 190 TRP A N 1
ATOM 1487 C CA . TRP A 1 190 ? 0.915 -8.503 -4.077 1.00 96.25 190 TRP A CA 1
ATOM 1488 C C . TRP A 1 190 ? 1.143 -7.675 -2.805 1.00 96.25 190 TRP A C 1
ATOM 1490 O O . TRP A 1 190 ? 0.846 -8.164 -1.714 1.00 96.25 190 TRP A O 1
ATOM 1500 N N . ILE A 1 191 ? 1.597 -6.419 -2.919 1.00 95.38 191 ILE A N 1
ATOM 1501 C CA . ILE A 1 191 ? 1.760 -5.513 -1.765 1.00 95.38 191 ILE A CA 1
ATOM 1502 C C . ILE A 1 191 ? 0.416 -5.326 -1.053 1.00 95.38 191 ILE A C 1
ATOM 1504 O O . ILE A 1 191 ? 0.338 -5.471 0.168 1.00 95.38 191 ILE A O 1
ATOM 1508 N N . ARG A 1 192 ? -0.657 -5.046 -1.803 1.00 94.06 192 ARG A N 1
ATOM 1509 C CA . ARG A 1 192 ? -1.995 -4.861 -1.229 1.00 94.06 192 ARG A CA 1
ATOM 1510 C C . ARG A 1 192 ? -2.447 -6.105 -0.469 1.00 94.06 192 ARG A C 1
ATOM 1512 O O . ARG A 1 192 ? -2.849 -5.981 0.680 1.00 94.06 192 ARG A O 1
ATOM 1519 N N . ASN A 1 193 ? -2.350 -7.281 -1.085 1.00 94.44 193 ASN A N 1
ATOM 1520 C CA . ASN A 1 193 ? -2.829 -8.545 -0.515 1.00 94.44 193 ASN A CA 1
ATOM 1521 C C . ASN A 1 193 ? -1.986 -9.039 0.666 1.00 94.44 193 ASN A C 1
ATOM 1523 O O . ASN A 1 193 ? -2.493 -9.764 1.519 1.00 94.44 193 ASN A O 1
ATOM 1527 N N . THR A 1 194 ? -0.715 -8.644 0.724 1.00 95.81 194 THR A N 1
ATOM 1528 C CA . THR A 1 194 ? 0.199 -9.034 1.804 1.00 95.81 194 THR A CA 1
ATOM 1529 C C . THR A 1 194 ? 0.094 -8.104 3.009 1.00 95.81 194 THR A C 1
ATOM 1531 O O . THR A 1 194 ? 0.417 -8.512 4.121 1.00 95.81 194 THR A O 1
ATOM 1534 N N . THR A 1 195 ? -0.356 -6.863 2.821 1.00 95.75 195 THR A N 1
ATOM 1535 C CA . THR A 1 195 ? -0.393 -5.843 3.876 1.00 95.75 195 THR A CA 1
ATOM 1536 C C . THR A 1 195 ? -1.801 -5.610 4.417 1.00 95.75 195 THR A C 1
ATOM 1538 O O . THR A 1 195 ? -2.798 -6.070 3.859 1.00 95.75 195 THR A O 1
ATOM 1541 N N . THR A 1 196 ? -1.909 -4.844 5.504 1.00 93.62 196 THR A N 1
ATOM 1542 C CA . THR A 1 196 ? -3.200 -4.415 6.063 1.00 93.62 196 THR A CA 1
ATOM 1543 C C . THR A 1 196 ? -4.055 -3.598 5.091 1.00 93.62 196 THR A C 1
ATOM 1545 O O . THR A 1 196 ? -5.241 -3.402 5.354 1.00 93.62 196 THR A O 1
ATOM 1548 N N . GLU A 1 197 ? -3.508 -3.147 3.955 1.00 92.56 197 GLU A N 1
ATOM 1549 C CA . GLU A 1 197 ? -4.305 -2.502 2.912 1.00 92.56 197 GLU A CA 1
ATOM 1550 C C . GLU A 1 197 ? -5.412 -3.419 2.372 1.00 92.56 197 GLU A C 1
ATOM 1552 O O . GLU A 1 197 ? -6.482 -2.915 2.026 1.00 92.56 197 GLU A O 1
ATOM 1557 N N . LYS A 1 198 ? -5.220 -4.747 2.345 1.00 92.75 198 LYS A N 1
ATOM 1558 C CA . LYS A 1 198 ? -6.232 -5.694 1.839 1.00 92.75 198 LYS A CA 1
ATOM 1559 C C . LYS A 1 198 ? -7.602 -5.543 2.502 1.00 92.75 198 LYS A C 1
ATOM 1561 O O . LYS A 1 198 ? -8.624 -5.834 1.893 1.00 92.75 198 LYS A O 1
ATOM 1566 N N . TYR A 1 199 ? -7.619 -5.059 3.740 1.00 89.94 199 TYR A N 1
ATOM 1567 C CA . TYR A 1 199 ? -8.827 -4.849 4.526 1.00 89.94 199 TYR A CA 1
ATOM 1568 C C . TYR A 1 199 ? -9.511 -3.502 4.287 1.00 89.94 199 TYR A C 1
ATOM 1570 O O . TYR A 1 199 ? -10.557 -3.216 4.876 1.00 89.94 199 TYR A O 1
ATOM 1578 N N . THR A 1 200 ? -8.894 -2.648 3.475 1.00 86.25 200 THR A N 1
ATOM 1579 C CA . THR A 1 200 ? -9.421 -1.338 3.129 1.00 86.25 200 THR A CA 1
ATOM 1580 C C . THR A 1 200 ? -10.155 -1.398 1.795 1.00 86.25 200 THR A C 1
ATOM 1582 O O . THR A 1 200 ? -9.626 -1.867 0.784 1.00 86.25 200 THR A O 1
ATOM 1585 N N . ILE A 1 201 ? -11.387 -0.900 1.790 1.00 76.06 201 ILE A N 1
ATOM 1586 C CA . ILE A 1 201 ? -12.157 -0.644 0.578 1.00 76.06 201 ILE A CA 1
ATOM 1587 C C . ILE A 1 201 ? -11.986 0.813 0.150 1.00 76.06 201 ILE A C 1
ATOM 1589 O O . ILE A 1 201 ? -11.774 1.705 0.975 1.00 76.06 201 ILE A O 1
ATOM 1593 N N . SER A 1 202 ? -12.087 1.065 -1.153 1.00 64.44 202 SER A N 1
ATOM 1594 C CA . SER A 1 202 ? -12.177 2.421 -1.690 1.00 64.44 202 SER A CA 1
ATOM 1595 C C . SER A 1 202 ? -13.647 2.799 -1.831 1.00 64.44 202 SER A C 1
ATOM 1597 O O . SER A 1 202 ? -14.352 2.191 -2.626 1.00 64.44 202 SER A O 1
ATOM 1599 N N . VAL A 1 203 ? -14.113 3.770 -1.042 1.00 53.28 203 VAL A N 1
ATOM 1600 C CA . VAL A 1 203 ? -15.541 4.152 -0.980 1.00 53.28 203 VAL A CA 1
ATOM 1601 C C . VAL A 1 203 ? -15.827 5.439 -1.754 1.00 53.28 203 VAL A C 1
ATOM 1603 O O . VAL A 1 203 ? -16.907 5.992 -1.646 1.00 53.28 203 VAL A O 1
ATOM 1606 N N . GLN A 1 204 ? -14.880 5.942 -2.553 1.00 49.09 204 GLN A N 1
ATOM 1607 C CA . GLN A 1 204 ? -15.065 7.185 -3.297 1.00 49.09 204 GLN A CA 1
ATOM 1608 C C . GLN A 1 204 ? -14.309 7.192 -4.621 1.00 49.09 204 GLN A C 1
ATOM 1610 O O . GLN A 1 204 ? -13.118 6.884 -4.661 1.00 49.09 204 GLN A O 1
ATOM 1615 N N . TYR A 1 205 ? -15.010 7.570 -5.694 1.00 37.16 205 TYR A N 1
ATOM 1616 C CA . TYR A 1 205 ? -14.423 7.992 -6.964 1.00 37.16 205 TYR A CA 1
ATOM 1617 C C . TYR A 1 205 ? -13.186 8.883 -6.697 1.00 37.16 205 TYR A C 1
ATOM 1619 O O . TYR A 1 205 ? -13.290 9.836 -5.934 1.00 37.16 205 TYR A O 1
ATOM 1627 N N . SER A 1 206 ? -12.044 8.565 -7.327 1.00 36.16 206 SER A N 1
ATOM 1628 C CA . SER A 1 206 ? -10.795 9.362 -7.404 1.00 36.16 206 SER A CA 1
ATOM 1629 C C . SER A 1 206 ? -9.692 9.254 -6.324 1.00 36.16 206 SER A C 1
ATOM 1631 O O . SER A 1 206 ? -9.036 10.241 -6.005 1.00 36.16 206 SER A O 1
ATOM 1633 N N . TRP A 1 207 ? -9.305 8.044 -5.930 1.00 30.48 207 TRP A N 1
ATOM 1634 C CA . TRP A 1 207 ? -7.877 7.686 -6.031 1.00 30.48 207 TRP A CA 1
ATOM 1635 C C . TRP A 1 207 ? -7.853 6.470 -6.935 1.00 30.48 207 TRP A C 1
ATOM 1637 O O . TRP A 1 207 ? -8.320 5.415 -6.520 1.00 30.48 207 TRP A O 1
ATOM 1647 N N . HIS A 1 208 ? -7.497 6.667 -8.210 1.00 33.03 208 HIS A N 1
ATOM 1648 C CA . HIS A 1 208 ? -8.037 5.845 -9.291 1.00 33.03 208 HIS A CA 1
ATOM 1649 C C . HIS A 1 208 ? -7.942 4.345 -9.025 1.00 33.03 208 HIS A C 1
ATOM 1651 O O . HIS A 1 208 ? -6.898 3.845 -8.600 1.00 33.03 208 HIS A O 1
ATOM 1657 N N . GLU A 1 209 ? -9.078 3.712 -9.286 1.00 31.16 209 GLU A N 1
ATOM 1658 C CA . GLU A 1 209 ? -9.245 2.391 -9.859 1.00 31.16 209 GLU A CA 1
ATOM 1659 C C . GLU A 1 209 ? -7.983 1.533 -9.938 1.00 31.16 209 GLU A C 1
ATOM 1661 O O . GLU A 1 209 ? -7.077 1.804 -10.719 1.00 31.16 209 GLU A O 1
ATOM 1666 N N . LEU A 1 210 ? -7.988 0.462 -9.148 1.00 29.92 210 LEU A N 1
ATOM 1667 C CA . LEU A 1 210 ? -7.916 -0.884 -9.704 1.00 29.92 210 LEU A CA 1
ATOM 1668 C C . LEU A 1 210 ? -9.022 -1.727 -9.038 1.00 29.92 210 LEU A C 1
ATOM 1670 O O . LEU A 1 210 ? -8.759 -2.422 -8.052 1.00 29.92 210 LEU A O 1
ATOM 1674 N N . PRO A 1 211 ? -10.289 -1.634 -9.483 1.00 29.95 211 PRO A N 1
ATOM 1675 C CA . PRO A 1 211 ? -11.137 -2.809 -9.495 1.00 29.95 211 PRO A CA 1
ATOM 1676 C C . PRO A 1 211 ? -10.572 -3.746 -10.573 1.00 29.95 211 PRO A C 1
ATOM 1678 O O . PRO A 1 211 ? -10.407 -3.337 -11.719 1.00 29.95 211 PRO A O 1
ATOM 1681 N N . TYR A 1 212 ? -10.243 -4.982 -10.208 1.00 30.14 212 TYR A N 1
ATOM 1682 C CA . TYR A 1 212 ? -10.050 -6.041 -11.194 1.00 30.14 212 TYR A CA 1
ATOM 1683 C C . TYR A 1 212 ? -11.296 -6.917 -11.207 1.00 30.14 212 TYR A C 1
ATOM 1685 O O . TYR A 1 212 ? -11.562 -7.619 -10.233 1.00 30.14 212 TYR A O 1
ATOM 1693 N N . ASN A 1 213 ? -12.038 -6.827 -12.310 1.00 29.78 213 ASN A N 1
ATOM 1694 C CA . ASN A 1 213 ? -12.406 -8.010 -13.082 1.00 29.78 213 ASN A CA 1
ATOM 1695 C C . ASN A 1 213 ? -11.438 -8.094 -14.264 1.00 29.78 213 ASN A C 1
ATOM 1697 O O . ASN A 1 213 ? -11.082 -7.010 -14.785 1.00 29.78 213 ASN A O 1
#

Radius of gyration: 27.32 Å; Cα contacts (8 Å, |Δi|>4): 223; chains: 1; bounding box: 54×43×111 Å

Sequence (213 aa):
MIFVIALHFLAGVVLTAPQQQSVRGGIKPFKEVPTDFTHCWIKNVAIMLPPTSIPSEECTGTMTYRFRRLYKMPENRENYTSIDECLRSRNINPDALDSQRILNEDNYRDGVFALRSAYNALSSTDPEGVDVLSEANKGLDTAQEKLKTALSPELFEKIDTNIKVAKGKLSVPGVNMEAVVDNLKKLRDWIRNTTTEKYTISVQYSWHELPYN